Protein AF-A0A2L2YGG3-F1 (afdb_monomer_lite)

Radius of gyration: 32.89 Å; chains: 1; bounding box: 71×59×84 Å

Sequence (240 aa):
EMLKDLIPTIIIDPDNVYRANGLMGTNNLGHLVVYPRTSFKLRCLYPDNMWGLPKWNKNYLLYPSNQLTVFITSASTEDSGVYSCVTPFGKQHSITVSVEAISCPEFDSALLHGLSVFYRPHPEGMVRVLSTQAQFKCDNDKTISATCLANGMWSRRPPTEEECPTQDSGMPWNCPYLDISSKPNLILHPVKPYKDKIIMFNCTHDTHKTGSPFTRCKSDGNWSHKDLPDCLPNSPGISF

Structure (mmCIF, N/CA/C/O backbone):
data_AF-A0A2L2YGG3-F1
#
_entry.id   AF-A0A2L2YGG3-F1
#
loop_
_atom_site.group_PDB
_atom_site.id
_atom_site.type_symbol
_atom_site.label_atom_id
_atom_site.label_alt_id
_atom_site.label_comp_id
_atom_site.label_asym_id
_atom_site.label_entity_id
_atom_site.label_seq_id
_atom_site.pdbx_PDB_ins_code
_atom_site.Cartn_x
_atom_site.Cartn_y
_atom_site.Cartn_z
_atom_site.occupancy
_atom_site.B_iso_or_equiv
_atom_site.auth_seq_id
_atom_site.auth_comp_id
_atom_site.auth_asym_id
_atom_site.auth_atom_id
_atom_site.pdbx_PDB_model_num
ATOM 1 N N . GLU A 1 1 ? -25.614 20.262 27.818 1.00 61.84 1 GLU A N 1
ATOM 2 C CA . GLU A 1 1 ? -26.494 19.882 26.689 1.00 61.84 1 GLU A CA 1
ATOM 3 C C . GLU A 1 1 ? -25.720 19.225 25.547 1.00 61.84 1 GLU A C 1
ATOM 5 O O . GLU A 1 1 ? -26.044 18.101 25.197 1.00 61.84 1 GLU A O 1
ATOM 10 N N . MET A 1 2 ? -24.615 19.826 25.089 1.00 73.94 2 MET A N 1
ATOM 11 C CA . MET A 1 2 ? -23.804 19.349 23.951 1.00 73.94 2 MET A CA 1
ATOM 12 C C . MET A 1 2 ? -23.280 17.896 24.020 1.00 73.94 2 MET A C 1
ATOM 14 O O . MET A 1 2 ? -23.056 17.284 22.983 1.00 73.94 2 MET A O 1
ATOM 18 N N . LEU A 1 3 ? -23.087 17.316 25.211 1.00 75.19 3 LEU A N 1
ATOM 19 C CA . LEU A 1 3 ? -22.548 15.951 25.359 1.00 75.19 3 LEU A CA 1
ATOM 20 C C . LEU A 1 3 ? -23.531 14.840 24.957 1.00 75.19 3 LEU A C 1
ATOM 22 O O . LEU A 1 3 ? -23.088 13.739 24.628 1.00 75.19 3 LEU A O 1
ATOM 26 N N . LYS A 1 4 ? -24.843 15.113 24.977 1.00 79.44 4 LYS A N 1
ATOM 27 C CA . LYS A 1 4 ? -25.885 14.125 24.642 1.00 79.44 4 LYS A CA 1
ATOM 28 C C . LYS A 1 4 ? -25.902 13.776 23.154 1.00 79.44 4 LYS A C 1
ATOM 30 O O . LYS A 1 4 ? -26.276 12.664 22.788 1.00 79.44 4 LYS A O 1
ATOM 35 N N . ASP A 1 5 ? -25.465 14.714 22.318 1.00 86.00 5 ASP A N 1
ATOM 36 C CA . ASP A 1 5 ? -25.449 14.560 20.864 1.00 86.00 5 ASP A CA 1
ATOM 37 C C . ASP A 1 5 ? -24.088 14.136 20.309 1.00 86.00 5 ASP A C 1
ATOM 39 O O . ASP A 1 5 ? -23.970 13.821 19.126 1.00 86.00 5 ASP A O 1
ATOM 43 N N . LEU A 1 6 ? -23.068 14.072 21.166 1.00 88.69 6 LEU A N 1
ATOM 44 C CA . LEU A 1 6 ? -21.712 13.751 20.760 1.00 88.69 6 LEU A CA 1
ATOM 45 C C . LEU A 1 6 ? -21.565 12.256 20.437 1.00 88.69 6 LEU A C 1
ATOM 47 O O . LEU A 1 6 ? -21.822 11.386 21.274 1.00 88.69 6 LEU A O 1
ATOM 51 N N . ILE A 1 7 ? -21.111 11.973 19.218 1.00 91.25 7 ILE A N 1
ATOM 52 C CA . ILE A 1 7 ? -20.757 10.629 18.757 1.00 91.25 7 ILE A CA 1
ATOM 53 C C . ILE A 1 7 ? -19.320 10.329 19.218 1.00 91.25 7 ILE A C 1
ATOM 55 O O . ILE A 1 7 ? -18.448 11.183 19.043 1.00 91.25 7 ILE A O 1
ATOM 59 N N . PRO A 1 8 ? -19.050 9.159 19.825 1.00 92.50 8 PRO A N 1
ATOM 60 C CA . PRO A 1 8 ? -17.703 8.806 20.257 1.00 92.50 8 PRO A CA 1
ATOM 61 C C . PRO A 1 8 ? -16.794 8.525 19.052 1.00 92.50 8 PRO A C 1
ATOM 63 O O . PRO A 1 8 ? -17.256 8.134 17.980 1.00 92.50 8 PRO A O 1
ATOM 66 N N . THR A 1 9 ? -15.482 8.651 19.231 1.00 94.12 9 THR A N 1
ATOM 67 C CA . THR A 1 9 ? -14.507 8.345 18.172 1.00 94.12 9 THR A CA 1
ATOM 68 C C . THR A 1 9 ? -13.739 7.081 18.512 1.00 94.12 9 THR A C 1
ATOM 70 O O . THR A 1 9 ? -13.211 6.959 19.613 1.00 94.12 9 THR A O 1
ATOM 73 N N . ILE A 1 10 ? -13.641 6.148 17.566 1.00 95.06 10 ILE A N 1
ATOM 74 C CA . ILE A 1 10 ? -12.778 4.977 17.708 1.00 95.06 10 ILE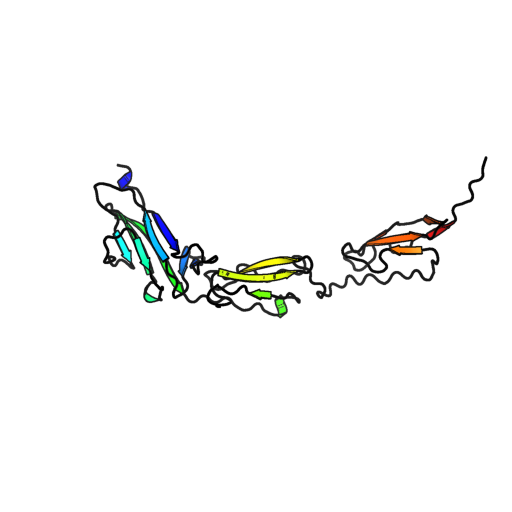 A CA 1
ATOM 75 C C . ILE A 1 10 ? -11.414 5.297 17.097 1.00 95.06 10 ILE A C 1
ATOM 77 O O . ILE A 1 10 ? -11.325 5.656 15.926 1.00 95.06 10 ILE A O 1
ATOM 81 N N . ILE A 1 11 ? -10.358 5.155 17.895 1.00 93.19 11 ILE A N 1
ATOM 82 C CA . ILE A 1 11 ? -8.971 5.173 17.431 1.00 93.19 11 ILE A CA 1
ATOM 83 C C . ILE A 1 11 ? -8.456 3.741 17.356 1.00 93.19 11 ILE A C 1
ATOM 85 O O . ILE A 1 11 ? -8.657 2.949 18.276 1.00 93.19 11 ILE A O 1
ATOM 89 N N . ILE A 1 12 ? -7.759 3.439 16.265 1.00 93.31 12 ILE A N 1
ATOM 90 C CA . ILE A 1 12 ? -7.049 2.183 16.053 1.00 93.31 12 ILE A CA 1
ATOM 91 C C . ILE A 1 12 ? -5.571 2.460 16.309 1.00 93.31 12 ILE A C 1
ATOM 93 O O . ILE A 1 12 ? -4.969 3.245 15.576 1.00 93.31 12 ILE A O 1
ATOM 97 N N . ASP A 1 13 ? -4.982 1.821 17.318 1.00 89.06 13 ASP A N 1
ATOM 98 C CA . ASP A 1 13 ? -3.542 1.913 17.547 1.00 89.06 13 ASP A CA 1
ATOM 99 C C . ASP A 1 13 ? -2.861 0.558 17.328 1.00 89.06 13 ASP A C 1
ATOM 101 O O . ASP A 1 13 ? -3.207 -0.421 17.998 1.00 89.06 13 ASP A O 1
ATOM 105 N N . PRO A 1 14 ? -1.846 0.484 16.455 1.00 85.25 14 PRO A N 1
ATOM 106 C CA . PRO A 1 14 ? -0.947 -0.661 16.418 1.00 85.25 14 PRO A CA 1
ATOM 107 C C . PRO A 1 14 ? -0.104 -0.720 17.699 1.00 85.25 14 PRO A C 1
ATOM 109 O O . PRO A 1 14 ? 0.419 0.301 18.147 1.00 85.25 14 PRO A O 1
ATOM 112 N N . ASP A 1 15 ? 0.113 -1.918 18.251 1.00 73.56 15 ASP A N 1
ATOM 113 C CA . ASP A 1 15 ? 0.980 -2.085 19.432 1.00 73.56 15 ASP A CA 1
ATOM 114 C C . ASP A 1 15 ? 2.468 -1.843 19.130 1.00 73.56 15 ASP A C 1
ATOM 116 O O . ASP A 1 15 ? 3.261 -1.602 20.038 1.00 73.56 15 ASP A O 1
ATOM 120 N N . ASN A 1 16 ? 2.872 -1.878 17.857 1.00 65.56 16 ASN A N 1
ATOM 121 C CA . ASN A 1 16 ? 4.258 -1.662 17.461 1.00 65.56 16 ASN A CA 1
ATOM 122 C C . ASN A 1 16 ? 4.359 -0.630 16.333 1.00 65.56 16 ASN A C 1
ATOM 124 O O . ASN A 1 16 ? 4.347 -0.973 15.154 1.00 65.56 16 ASN A O 1
ATOM 128 N N . VAL A 1 17 ? 4.494 0.640 16.721 1.00 54.59 17 VAL A N 1
ATOM 129 C CA . VAL A 1 17 ? 4.684 1.789 15.814 1.00 54.59 17 VAL A CA 1
ATOM 130 C C . VAL A 1 17 ? 6.006 1.690 15.030 1.00 54.59 17 VAL A C 1
ATOM 132 O O . VAL A 1 17 ? 6.130 2.271 13.956 1.00 54.59 17 VAL A O 1
ATOM 135 N N . TYR A 1 18 ? 6.980 0.910 15.519 1.00 49.56 18 TYR A N 1
ATOM 136 C CA . TYR A 1 18 ? 8.263 0.673 14.844 1.00 49.56 18 TYR A CA 1
ATOM 137 C C . TYR A 1 18 ? 8.218 -0.465 13.817 1.00 49.56 18 TYR A C 1
ATOM 139 O O . TYR A 1 18 ? 9.176 -0.645 13.061 1.00 49.56 18 TYR A O 1
ATOM 147 N N . ARG A 1 19 ? 7.117 -1.228 13.730 1.00 56.75 19 ARG A N 1
ATOM 148 C CA . ARG A 1 19 ? 6.869 -2.069 12.555 1.00 56.75 19 ARG A CA 1
ATOM 149 C C . ARG A 1 19 ? 6.484 -1.125 11.429 1.00 56.75 19 ARG A C 1
ATOM 151 O O . ARG A 1 19 ? 5.338 -0.703 11.339 1.00 56.75 19 ARG A O 1
ATOM 158 N N . ALA A 1 20 ? 7.467 -0.801 10.589 1.00 42.75 20 ALA A N 1
ATOM 159 C CA . ALA A 1 20 ? 7.352 0.142 9.475 1.00 42.75 20 ALA A CA 1
ATOM 160 C C . ALA A 1 20 ? 6.129 -0.098 8.572 1.00 42.75 20 ALA A C 1
ATOM 162 O O . ALA A 1 20 ? 5.691 0.822 7.893 1.00 42.75 20 ALA A O 1
ATOM 163 N N . ASN A 1 21 ? 5.551 -1.300 8.614 1.00 52.56 21 ASN A N 1
ATOM 164 C CA . ASN A 1 21 ? 4.262 -1.602 8.033 1.00 52.56 21 ASN A CA 1
ATOM 165 C C . ASN A 1 21 ? 3.438 -2.405 9.053 1.00 52.56 21 ASN A C 1
ATOM 167 O O . ASN A 1 21 ? 3.668 -3.600 9.238 1.00 52.56 21 ASN A O 1
ATOM 171 N N . GLY A 1 22 ? 2.505 -1.768 9.764 1.00 65.75 22 GLY A N 1
ATOM 172 C CA . GLY A 1 22 ? 1.482 -2.530 10.478 1.00 65.75 22 GLY A CA 1
ATOM 173 C C . GLY A 1 22 ? 0.756 -3.415 9.465 1.00 65.75 22 GLY A C 1
ATOM 174 O O . GLY A 1 22 ? 0.381 -2.928 8.400 1.00 65.75 22 GLY A O 1
ATOM 175 N N . LEU A 1 23 ? 0.567 -4.704 9.762 1.00 87.12 23 LEU A N 1
ATOM 176 C CA . LEU A 1 23 ? -0.174 -5.619 8.889 1.00 87.12 23 LEU A CA 1
ATOM 177 C C . LEU A 1 23 ? -1.685 -5.375 9.028 1.00 87.12 23 LEU A C 1
ATOM 179 O O . LEU A 1 23 ? -2.460 -6.261 9.384 1.00 87.12 23 LEU A O 1
ATOM 183 N N . MET A 1 24 ? -2.085 -4.125 8.817 1.00 89.94 24 MET A N 1
ATOM 184 C CA . MET A 1 24 ? -3.440 -3.624 8.947 1.00 89.94 24 MET A CA 1
ATOM 185 C C . MET A 1 24 ? -3.690 -2.580 7.866 1.00 89.94 24 MET A C 1
ATOM 187 O O . MET A 1 24 ? -2.790 -1.831 7.487 1.00 89.94 24 MET A O 1
ATOM 191 N N . GLY A 1 25 ? -4.918 -2.503 7.379 1.00 90.56 25 GLY A N 1
ATOM 192 C CA . GLY A 1 25 ? -5.323 -1.504 6.401 1.00 90.56 25 GLY A CA 1
ATOM 193 C C . GLY A 1 25 ? -6.831 -1.475 6.246 1.00 90.56 25 GLY A C 1
ATOM 194 O O . GLY A 1 25 ? -7.538 -2.276 6.848 1.00 90.56 25 GLY A O 1
ATOM 195 N N . THR A 1 26 ? -7.336 -0.557 5.434 1.00 92.06 26 THR A N 1
ATOM 196 C CA . THR A 1 26 ? -8.763 -0.486 5.123 1.00 92.06 26 THR A CA 1
ATOM 197 C C . THR A 1 26 ? -9.031 -1.017 3.725 1.00 92.06 26 THR A C 1
ATOM 199 O O . THR A 1 26 ? -8.279 -0.747 2.785 1.00 92.06 26 THR A O 1
ATOM 202 N N . ASN A 1 27 ? -10.092 -1.809 3.579 1.00 90.12 27 ASN A N 1
ATOM 203 C CA . ASN A 1 27 ? -10.566 -2.222 2.261 1.00 90.12 27 ASN A CA 1
ATOM 204 C C . ASN A 1 27 ? -11.529 -1.174 1.666 1.00 90.12 27 ASN A C 1
ATOM 206 O O . ASN A 1 27 ? -11.845 -0.154 2.279 1.00 90.12 27 ASN A O 1
ATOM 210 N N . ASN A 1 28 ? -12.020 -1.438 0.457 1.00 88.69 28 ASN A N 1
ATOM 211 C CA . ASN A 1 28 ? -12.967 -0.579 -0.260 1.00 88.69 28 ASN A CA 1
ATOM 212 C C . ASN A 1 28 ? -14.353 -0.462 0.405 1.00 88.69 28 ASN A C 1
ATOM 214 O O . ASN A 1 28 ? -15.109 0.435 0.047 1.00 88.69 28 ASN A O 1
ATOM 218 N N . LEU A 1 29 ? -14.683 -1.338 1.358 1.00 91.06 29 LEU A N 1
ATOM 219 C CA . LEU A 1 29 ? -15.908 -1.269 2.161 1.00 91.06 29 LEU A CA 1
ATOM 220 C C . LEU A 1 29 ? -15.715 -0.462 3.456 1.00 91.06 29 LEU A C 1
ATOM 222 O O . LEU A 1 29 ? -16.652 -0.316 4.235 1.00 91.06 29 LEU A O 1
ATOM 226 N N . GLY A 1 30 ? -14.504 0.045 3.714 1.00 90.62 30 GLY A N 1
ATOM 227 C CA . GLY A 1 30 ? -14.168 0.743 4.955 1.00 90.62 30 GLY A CA 1
ATOM 228 C C . GLY A 1 30 ? -13.953 -0.188 6.152 1.00 90.62 30 GLY A C 1
ATOM 229 O O . GLY A 1 30 ? -13.864 0.289 7.281 1.00 90.62 30 GLY A O 1
ATOM 230 N N . HIS A 1 31 ? -13.857 -1.503 5.935 1.00 94.44 31 HIS A N 1
ATOM 231 C CA . HIS A 1 31 ? -13.532 -2.444 7.005 1.00 94.44 31 HIS A CA 1
ATOM 232 C C . HIS A 1 31 ? -12.043 -2.359 7.331 1.00 94.44 31 HIS A C 1
ATOM 234 O O . HIS A 1 31 ? -11.208 -2.271 6.426 1.00 94.44 31 HIS A O 1
ATOM 240 N N . LEU A 1 32 ? -11.716 -2.443 8.618 1.00 95.38 32 LEU A N 1
ATOM 241 C CA . LEU A 1 32 ? -10.353 -2.633 9.084 1.00 95.38 32 LEU A CA 1
ATOM 242 C C . LEU A 1 32 ? -9.961 -4.095 8.859 1.00 95.38 32 LEU A C 1
ATOM 244 O O . LEU A 1 32 ? -10.435 -4.986 9.559 1.00 95.38 32 LEU A O 1
ATOM 248 N N . VAL A 1 33 ? -9.087 -4.332 7.891 1.00 95.75 33 VAL A N 1
ATOM 249 C CA . VAL A 1 33 ? -8.496 -5.642 7.629 1.00 95.75 33 VAL A CA 1
ATOM 250 C C . VAL A 1 33 ? -7.208 -5.763 8.427 1.00 95.75 33 VAL A C 1
ATOM 252 O O . VAL A 1 33 ? -6.341 -4.892 8.346 1.00 95.75 33 VAL A O 1
ATOM 255 N N . VAL A 1 34 ? -7.087 -6.844 9.188 1.00 94.19 34 VAL A N 1
ATOM 256 C CA . VAL A 1 34 ? -5.953 -7.132 10.067 1.00 94.19 34 VAL A CA 1
ATOM 257 C C . VAL A 1 34 ? -5.384 -8.494 9.703 1.00 94.19 34 VAL A C 1
ATOM 259 O O . VAL A 1 34 ? -6.111 -9.477 9.606 1.00 94.19 34 VAL A O 1
ATOM 262 N N . TYR A 1 35 ? -4.074 -8.580 9.514 1.00 92.81 35 TYR A N 1
ATOM 263 C CA . TYR A 1 35 ? -3.424 -9.859 9.259 1.00 92.81 35 TYR A CA 1
ATOM 264 C C . TYR A 1 35 ? -3.329 -10.686 10.554 1.00 92.81 35 TYR A C 1
ATOM 266 O O . TYR A 1 35 ? -3.056 -10.108 11.616 1.00 92.81 35 TYR A O 1
ATOM 274 N N . PRO A 1 36 ? -3.491 -12.021 10.504 1.00 92.38 36 PRO A N 1
ATOM 275 C CA . PRO A 1 36 ? -3.416 -12.876 11.685 1.00 92.38 36 PRO A CA 1
ATOM 276 C C . PRO A 1 36 ? -2.140 -12.676 12.510 1.00 92.38 36 PRO A C 1
ATOM 278 O O . PRO A 1 36 ? -1.068 -12.409 11.964 1.00 92.38 36 PRO A O 1
ATOM 281 N N . ARG A 1 37 ? -2.248 -12.861 13.831 1.00 89.25 37 ARG A N 1
ATOM 282 C CA . ARG A 1 37 ? -1.180 -12.651 14.833 1.00 89.25 37 ARG A CA 1
ATOM 283 C C . ARG A 1 37 ? -0.740 -11.197 15.032 1.00 89.25 37 ARG A C 1
ATOM 285 O O . ARG A 1 37 ? 0.163 -10.938 15.825 1.00 89.25 37 ARG A O 1
ATOM 292 N N . THR A 1 38 ? -1.384 -10.243 14.371 1.00 88.38 38 THR A N 1
ATOM 293 C CA . THR A 1 38 ? -1.167 -8.820 14.646 1.00 88.38 38 THR A CA 1
ATOM 294 C C . THR A 1 38 ? -1.818 -8.444 15.972 1.00 88.38 38 THR A C 1
ATOM 296 O O . THR A 1 38 ? -2.948 -8.847 16.243 1.00 88.38 38 THR A O 1
ATOM 299 N N . SER A 1 39 ? -1.115 -7.662 16.790 1.00 90.25 39 SER A N 1
ATOM 300 C CA . SER A 1 39 ? -1.670 -7.085 18.016 1.00 90.25 39 SER A CA 1
ATOM 301 C C . SER A 1 39 ? -1.953 -5.600 17.825 1.00 90.25 39 SER A C 1
ATOM 303 O O . SER A 1 39 ? -1.132 -4.859 17.269 1.00 90.25 39 SER A O 1
ATOM 305 N N . PHE A 1 40 ? -3.129 -5.173 18.266 1.00 91.44 40 PHE A N 1
ATOM 306 C CA . PHE A 1 40 ? -3.585 -3.794 18.181 1.00 91.44 40 PHE A CA 1
ATOM 307 C C . PHE A 1 40 ? -4.625 -3.518 19.264 1.00 91.44 40 PHE A C 1
ATOM 309 O O . PHE A 1 40 ? -5.187 -4.430 19.877 1.00 91.44 40 PHE A O 1
ATOM 316 N N . LYS A 1 41 ? -4.905 -2.238 19.488 1.00 91.94 41 LYS A N 1
ATOM 317 C CA . LYS A 1 41 ? -5.927 -1.800 20.432 1.00 91.94 41 LYS A CA 1
ATOM 318 C C . LYS A 1 41 ? -6.907 -0.840 19.782 1.00 91.94 41 LYS A C 1
ATOM 320 O O . LYS A 1 41 ? -6.544 -0.015 18.944 1.00 91.94 41 LYS A O 1
ATOM 325 N N . LEU A 1 42 ? -8.157 -0.949 20.207 1.00 93.88 42 LEU A N 1
ATOM 326 C CA . LEU A 1 42 ? -9.225 -0.027 19.860 1.00 93.88 42 LEU A CA 1
ATOM 327 C C . LEU A 1 42 ? -9.502 0.847 21.072 1.00 93.88 42 LEU A C 1
ATOM 329 O O . LEU A 1 42 ? -9.878 0.340 22.127 1.00 93.88 42 LEU A O 1
ATOM 333 N N . ARG A 1 43 ? -9.316 2.157 20.935 1.00 93.06 43 ARG A N 1
ATOM 334 C CA . ARG A 1 43 ? -9.619 3.127 21.990 1.00 93.06 43 ARG A CA 1
ATOM 335 C C . ARG A 1 43 ? -10.886 3.877 21.659 1.00 93.06 43 ARG A C 1
ATOM 337 O O . ARG A 1 43 ? -11.000 4.462 20.585 1.00 93.06 43 ARG A O 1
ATOM 344 N N . CYS A 1 44 ? -11.807 3.905 22.609 1.00 92.75 44 CYS A N 1
ATOM 345 C CA . CYS A 1 44 ? -12.956 4.774 22.519 1.00 92.75 44 CYS A CA 1
ATOM 346 C C . CYS A 1 44 ? -12.637 6.122 23.152 1.00 92.75 44 CYS A C 1
ATOM 348 O O . CYS A 1 44 ? -12.382 6.217 24.352 1.00 92.75 44 CYS A O 1
ATOM 350 N N . LEU A 1 45 ? -12.666 7.163 22.330 1.00 91.75 45 LEU A N 1
ATOM 351 C CA . LEU A 1 45 ? -12.557 8.538 22.766 1.00 91.75 45 LEU A CA 1
ATOM 352 C C . LEU A 1 45 ? -13.942 9.127 22.988 1.00 91.75 45 LEU A C 1
ATOM 354 O O . LEU A 1 45 ? -14.741 9.278 22.060 1.00 91.75 45 LEU A O 1
ATOM 358 N N . TYR A 1 46 ? -14.186 9.506 24.234 1.00 89.38 46 TYR A N 1
ATOM 359 C CA . TYR A 1 46 ? -15.339 10.276 24.657 1.00 89.38 46 TYR A CA 1
ATOM 360 C C . TYR A 1 46 ? -14.908 11.160 25.835 1.00 89.38 46 TYR A C 1
ATOM 362 O O . TYR A 1 46 ? -14.161 10.669 26.681 1.00 89.38 46 TYR A O 1
ATOM 370 N N . PRO A 1 47 ? -15.316 12.441 25.901 1.00 86.75 47 PRO A N 1
ATOM 371 C CA . PRO A 1 47 ? -14.932 13.318 27.000 1.00 86.75 47 PRO A CA 1
ATOM 372 C C . PRO A 1 47 ? -15.366 12.764 28.358 1.00 86.75 47 PRO A C 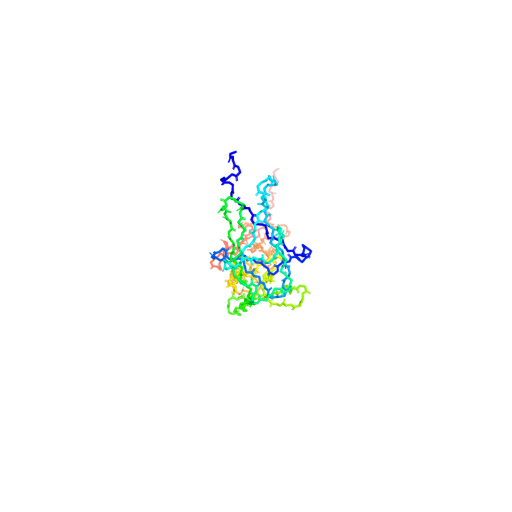1
ATOM 374 O O . PRO A 1 47 ? -16.499 12.293 28.511 1.00 86.75 47 PRO A O 1
ATOM 377 N N . ASP A 1 48 ? -14.483 12.878 29.351 1.00 82.31 48 ASP A N 1
ATOM 378 C CA . ASP A 1 48 ? -14.809 12.536 30.732 1.00 82.31 48 ASP A CA 1
ATOM 379 C C . ASP A 1 48 ? -16.008 13.352 31.207 1.00 82.31 48 ASP A C 1
ATOM 381 O O . ASP A 1 48 ? -16.132 14.554 30.956 1.00 82.31 48 ASP A O 1
ATOM 385 N N . ASN A 1 49 ? -16.938 12.671 31.863 1.00 80.31 49 ASN A N 1
ATOM 386 C CA . ASN A 1 49 ? -18.208 13.257 32.237 1.00 80.31 49 ASN A CA 1
ATOM 387 C C . ASN A 1 49 ? -18.838 12.485 33.402 1.00 80.31 49 ASN A C 1
ATOM 389 O O . ASN A 1 49 ? -18.530 11.325 33.669 1.00 80.31 49 ASN A O 1
ATOM 393 N N . MET A 1 50 ? -19.777 13.142 34.071 1.00 80.81 50 MET A N 1
ATOM 394 C CA . MET A 1 50 ? -20.458 12.629 35.260 1.00 80.81 50 MET A CA 1
ATOM 395 C C . MET A 1 50 ? -21.552 11.580 34.979 1.00 80.81 50 MET A C 1
ATOM 397 O O . MET A 1 50 ? -22.074 10.994 35.921 1.00 80.81 50 MET A O 1
ATOM 401 N N . TRP A 1 51 ? -21.901 11.316 33.714 1.00 82.62 51 TRP A N 1
ATOM 402 C CA . TRP A 1 51 ? -22.909 10.312 33.327 1.00 82.62 51 TRP A CA 1
ATOM 403 C C . TRP A 1 51 ? -22.311 8.931 33.044 1.00 82.62 51 TRP A C 1
ATOM 405 O O . TRP A 1 51 ? -23.047 7.975 32.801 1.00 82.62 51 TRP A O 1
ATOM 415 N N . GLY A 1 52 ? -20.985 8.817 33.122 1.00 83.75 52 GLY A N 1
ATOM 416 C CA . GLY A 1 52 ? -20.258 7.561 33.049 1.00 83.75 52 GLY A CA 1
ATOM 417 C C . GLY A 1 52 ? -19.388 7.431 31.806 1.00 83.75 52 GLY A C 1
ATOM 418 O O . GLY A 1 52 ? -19.291 8.321 30.956 1.00 83.75 52 GLY A O 1
ATOM 419 N N . LEU A 1 53 ? -18.733 6.278 31.724 1.00 85.81 53 LEU A N 1
ATOM 420 C CA . LEU A 1 53 ? -17.853 5.931 30.619 1.00 85.81 53 LEU A CA 1
ATOM 421 C C . LEU A 1 53 ? -18.637 5.217 29.513 1.00 85.81 53 LEU A C 1
ATOM 423 O O . LEU A 1 53 ? -19.590 4.483 29.804 1.00 85.81 53 LEU A O 1
ATOM 427 N N . PRO A 1 54 ? -18.248 5.405 28.244 1.00 89.44 54 PRO A N 1
ATOM 428 C CA . PRO A 1 54 ? -18.791 4.610 27.164 1.00 89.44 54 PRO A CA 1
ATOM 429 C C . PRO A 1 54 ? -18.423 3.126 27.322 1.00 89.44 54 PRO A C 1
ATOM 431 O O . PRO A 1 54 ? -17.429 2.768 27.957 1.00 89.44 54 PRO A O 1
ATOM 434 N N . LYS A 1 55 ? -19.241 2.260 26.723 1.00 91.00 55 LYS A N 1
ATOM 435 C CA . LYS A 1 55 ? -19.112 0.802 26.776 1.00 91.00 55 LYS A CA 1
ATOM 436 C C . LYS A 1 55 ? -18.872 0.229 25.389 1.00 91.00 55 LYS A C 1
ATOM 438 O O . LYS A 1 55 ? -19.389 0.743 24.398 1.00 91.00 55 LYS A O 1
ATOM 443 N N . TRP A 1 56 ? -18.139 -0.874 25.338 1.00 93.38 56 TRP A N 1
ATOM 444 C CA . TRP A 1 56 ? -17.899 -1.615 24.108 1.00 93.38 56 TRP A CA 1
ATOM 445 C C . TRP A 1 56 ? -18.932 -2.716 23.893 1.00 93.38 56 TRP A C 1
ATOM 447 O O . TRP A 1 56 ? -19.330 -3.417 24.826 1.00 93.38 56 TRP A O 1
ATOM 457 N N . ASN A 1 57 ? -19.316 -2.906 22.636 1.00 92.00 57 ASN A N 1
ATOM 458 C CA . ASN A 1 57 ? -19.992 -4.104 22.169 1.00 92.00 57 ASN A CA 1
ATOM 459 C C . ASN A 1 57 ? -19.232 -4.721 20.986 1.00 92.00 57 ASN A C 1
ATOM 461 O O . ASN A 1 57 ? -18.560 -4.018 20.228 1.00 92.00 57 ASN A O 1
ATOM 465 N N . LYS A 1 58 ? -19.342 -6.042 20.846 1.00 91.88 58 LYS A N 1
ATOM 466 C CA . LYS A 1 58 ? -18.893 -6.800 19.679 1.00 91.88 58 LYS A CA 1
ATOM 467 C C . LYS A 1 58 ? -20.067 -7.619 19.167 1.00 91.88 58 LYS A C 1
ATOM 469 O O . LYS A 1 58 ? -20.603 -8.434 19.910 1.00 91.88 58 LYS A O 1
ATOM 474 N N . ASN A 1 59 ? -20.485 -7.402 17.922 1.00 90.06 59 ASN A N 1
ATOM 475 C CA . ASN A 1 59 ? -21.664 -8.060 17.339 1.00 90.06 59 ASN A CA 1
ATOM 476 C C . ASN A 1 59 ? -22.901 -7.950 18.253 1.00 90.06 59 ASN A C 1
ATOM 478 O O . ASN A 1 59 ? -23.607 -8.928 18.478 1.00 90.06 59 ASN A O 1
ATOM 482 N N . TYR A 1 60 ? -23.122 -6.763 18.830 1.00 84.19 60 TYR A N 1
ATOM 483 C CA . TYR A 1 60 ? -24.192 -6.470 19.799 1.00 84.19 60 TYR A CA 1
ATOM 484 C C . TYR A 1 60 ? -24.077 -7.167 21.166 1.00 84.19 60 TYR A C 1
ATOM 486 O O . TYR A 1 60 ? -24.860 -6.863 22.064 1.00 84.19 60 TYR A O 1
ATOM 494 N N . LEU A 1 61 ? -23.079 -8.029 21.376 1.00 83.62 61 LEU A N 1
ATOM 495 C CA . LEU A 1 61 ? -22.768 -8.598 22.683 1.00 83.62 61 LEU A CA 1
ATOM 496 C C . LEU A 1 61 ? -21.903 -7.622 23.479 1.00 83.62 61 LEU A C 1
ATOM 498 O O . LEU A 1 61 ? -20.940 -7.057 22.955 1.00 83.62 61 LEU A O 1
ATOM 502 N N . LEU A 1 62 ? -22.250 -7.410 24.748 1.00 80.94 62 LEU A N 1
ATOM 503 C CA . LEU A 1 62 ? -21.475 -6.548 25.637 1.00 80.94 62 LEU A CA 1
ATOM 504 C C . LEU A 1 62 ? -20.070 -7.118 25.814 1.00 80.94 62 LEU A C 1
ATOM 506 O O . LEU A 1 62 ? -19.903 -8.293 26.147 1.00 80.94 62 LEU A O 1
ATOM 510 N N . TYR A 1 63 ? -19.062 -6.272 25.612 1.00 79.94 63 TYR A N 1
ATOM 511 C CA . TYR A 1 63 ? -17.695 -6.658 25.914 1.00 79.94 63 TYR A CA 1
ATOM 512 C C . TYR A 1 63 ? -17.549 -6.770 27.443 1.00 79.94 63 TYR A C 1
ATOM 514 O O . TYR A 1 63 ? -18.002 -5.874 28.158 1.00 79.94 63 TYR A O 1
ATOM 522 N N . PRO A 1 64 ? -16.927 -7.836 27.975 1.00 66.81 64 PRO A N 1
ATOM 523 C CA . PRO A 1 64 ? -16.940 -8.134 29.413 1.00 66.81 64 PRO A CA 1
ATOM 524 C C . PRO A 1 64 ? -16.154 -7.135 30.281 1.00 66.81 64 PRO A C 1
ATOM 526 O O . PRO A 1 64 ? -16.172 -7.236 31.505 1.00 66.81 64 PRO A O 1
ATOM 529 N N . SER A 1 65 ? -15.454 -6.174 29.674 1.00 63.44 65 SER A N 1
ATOM 530 C CA . SER A 1 65 ? -14.548 -5.253 30.357 1.00 63.44 65 SER A CA 1
ATOM 531 C C . SER A 1 65 ? -15.091 -3.822 30.373 1.00 63.44 65 SER A C 1
ATOM 533 O O . SER A 1 65 ? -15.430 -3.275 29.325 1.00 63.44 65 SER A O 1
ATOM 535 N N . ASN A 1 66 ? -15.089 -3.175 31.546 1.00 65.25 66 ASN A N 1
ATOM 536 C CA . ASN A 1 66 ? -15.373 -1.737 31.721 1.00 65.25 66 ASN A CA 1
ATOM 537 C C . ASN A 1 66 ? -14.183 -0.848 31.295 1.00 65.25 66 ASN A C 1
ATOM 539 O O . ASN A 1 66 ? -13.897 0.174 31.918 1.00 65.25 66 ASN A O 1
ATOM 543 N N . GLN A 1 67 ? -13.441 -1.251 30.267 1.00 77.50 67 GLN A N 1
ATOM 544 C CA . GLN A 1 67 ? -12.279 -0.518 29.776 1.00 77.50 67 GLN A CA 1
ATOM 545 C C . GLN A 1 67 ? -12.656 0.322 28.556 1.00 77.50 67 GLN A C 1
ATOM 547 O O . GLN A 1 67 ? -13.373 -0.134 27.671 1.00 77.50 67 GLN A O 1
ATOM 552 N N . LEU A 1 68 ? -12.113 1.541 28.475 1.00 85.75 68 LEU A N 1
ATOM 553 C CA . LEU A 1 68 ? -12.208 2.390 27.277 1.00 85.75 68 LEU A CA 1
ATOM 554 C C . LEU A 1 68 ? -11.431 1.811 26.087 1.00 85.75 68 LEU A C 1
ATOM 556 O O . LEU A 1 68 ? -11.645 2.220 24.945 1.00 85.75 68 LEU A O 1
ATOM 560 N N . THR A 1 69 ? -10.550 0.852 26.359 1.00 90.12 69 THR A N 1
ATOM 561 C CA . THR A 1 69 ? -9.659 0.232 25.389 1.00 90.12 69 THR A CA 1
ATOM 562 C C . THR A 1 69 ? -9.965 -1.253 25.280 1.00 90.12 69 THR A C 1
ATOM 564 O O . THR A 1 69 ? -9.988 -1.956 26.288 1.00 90.12 69 THR A O 1
ATOM 567 N N . VAL A 1 70 ? -10.147 -1.735 24.055 1.00 91.31 70 VAL A N 1
ATOM 568 C CA . VAL A 1 70 ? -10.160 -3.164 23.742 1.00 91.31 70 VAL A CA 1
ATOM 569 C C . VAL A 1 70 ? -8.780 -3.537 23.227 1.00 91.31 70 VAL A C 1
ATOM 571 O O . VAL A 1 70 ? -8.301 -2.943 22.264 1.00 91.31 70 VAL A O 1
ATOM 574 N N . PHE A 1 71 ? -8.147 -4.510 23.872 1.00 90.88 71 PHE A N 1
ATOM 575 C CA . PHE A 1 71 ? -6.872 -5.068 23.439 1.00 90.88 71 PHE A CA 1
ATOM 576 C C . PHE A 1 71 ? -7.133 -6.353 22.665 1.00 90.88 71 PHE A C 1
ATOM 578 O O . PHE A 1 71 ? -7.787 -7.257 23.184 1.00 90.88 71 PHE A O 1
ATOM 585 N N . ILE A 1 72 ? -6.620 -6.423 21.441 1.00 91.56 72 ILE A N 1
ATOM 586 C CA . ILE A 1 72 ? -6.633 -7.626 20.621 1.00 91.56 72 ILE A CA 1
ATOM 587 C C . ILE A 1 72 ? -5.183 -8.066 20.496 1.00 91.56 72 ILE A C 1
ATOM 589 O O . ILE A 1 72 ? -4.372 -7.412 19.839 1.00 91.56 72 ILE A O 1
ATOM 593 N N . THR A 1 73 ? -4.844 -9.159 21.168 1.00 89.56 73 THR A N 1
ATOM 594 C CA . THR A 1 73 ? -3.500 -9.728 21.157 1.00 89.56 73 THR A CA 1
ATOM 595 C C . THR A 1 73 ? -3.474 -10.942 20.250 1.00 89.56 73 THR A C 1
ATOM 597 O O . THR A 1 73 ? -4.290 -11.844 20.391 1.00 89.56 73 THR A O 1
ATOM 600 N N . SER A 1 74 ? -2.515 -10.982 19.322 1.00 89.44 74 SER A N 1
ATOM 601 C CA . SER A 1 74 ? -2.388 -12.084 18.364 1.00 89.44 74 SER A CA 1
ATOM 602 C C . SER A 1 74 ? -3.709 -12.394 17.633 1.00 89.44 74 SER A C 1
ATOM 604 O O . SER A 1 74 ? -4.221 -13.510 17.722 1.00 89.44 74 SER A O 1
ATOM 606 N N . ALA A 1 75 ? -4.234 -11.411 16.895 1.00 92.06 75 ALA A N 1
ATOM 607 C CA . ALA A 1 75 ? -5.542 -11.482 16.247 1.00 92.06 75 ALA A CA 1
ATOM 608 C C . ALA A 1 75 ? -5.798 -12.797 15.484 1.00 92.06 75 ALA A C 1
ATOM 610 O O . ALA A 1 75 ? -4.946 -13.278 14.725 1.00 92.06 75 ALA A O 1
ATOM 611 N N . SER A 1 76 ? -7.005 -13.329 15.657 1.00 95.25 76 SER A N 1
ATOM 612 C CA . SER A 1 76 ? -7.520 -14.551 15.038 1.00 95.25 76 SER A CA 1
ATOM 613 C C . SER A 1 76 ? -8.836 -14.284 14.300 1.00 95.25 76 SER A C 1
ATOM 615 O O . SER A 1 76 ? -9.447 -13.231 14.454 1.00 95.25 76 SER A O 1
ATOM 617 N N . THR A 1 77 ? -9.326 -15.241 13.510 1.00 95.19 77 THR A N 1
ATOM 618 C CA . THR A 1 77 ? -10.616 -15.093 12.811 1.00 95.19 77 THR A CA 1
ATOM 619 C C . THR A 1 77 ? -11.788 -14.861 13.768 1.00 95.19 77 THR A C 1
ATOM 621 O O 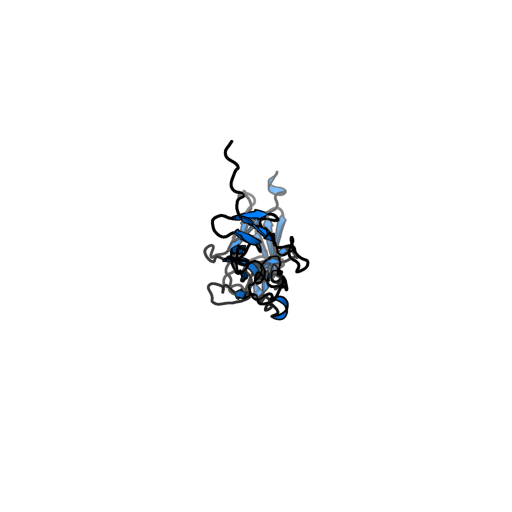. THR A 1 77 ? -12.736 -14.171 13.396 1.00 95.19 77 THR A O 1
ATOM 624 N N . GLU A 1 78 ? -11.707 -15.367 15.003 1.00 93.69 78 GLU A N 1
ATOM 625 C CA . GLU A 1 78 ? -12.706 -15.153 16.058 1.00 93.69 78 GLU A CA 1
ATOM 626 C C . GLU A 1 78 ? -12.789 -13.689 16.499 1.00 93.69 78 GLU A C 1
ATOM 628 O O . GLU A 1 78 ? -13.843 -13.248 16.955 1.00 93.69 78 GLU A O 1
ATOM 633 N N . ASP A 1 79 ? -11.717 -12.912 16.320 1.00 94.19 79 ASP A N 1
ATOM 634 C CA . ASP A 1 79 ? -11.669 -11.477 16.609 1.00 94.19 79 ASP A CA 1
ATOM 635 C C . ASP A 1 79 ? -12.398 -10.632 15.558 1.00 94.19 79 ASP A C 1
ATOM 637 O O . ASP A 1 79 ? -12.649 -9.453 15.782 1.00 94.19 79 ASP A O 1
ATOM 641 N N . SER A 1 80 ? -12.823 -11.223 14.442 1.00 96.06 80 SER A N 1
ATOM 642 C CA . SER A 1 80 ? -13.606 -10.509 13.434 1.00 96.06 80 SER A CA 1
ATOM 643 C C . SER A 1 80 ? -14.997 -10.137 13.960 1.00 96.06 80 SER A C 1
ATOM 645 O O . SER A 1 80 ? -15.601 -10.842 14.776 1.00 96.06 80 SER A O 1
ATOM 647 N N . GLY A 1 81 ? -15.533 -9.017 13.482 1.00 95.69 81 GLY A N 1
ATOM 648 C CA . GLY A 1 81 ? -16.873 -8.563 13.835 1.00 95.69 81 GLY A CA 1
ATOM 649 C C . GLY A 1 81 ? -17.024 -7.050 13.855 1.00 95.69 81 GLY A C 1
ATOM 650 O O . GLY A 1 81 ? -16.109 -6.294 13.529 1.00 95.69 81 GLY A O 1
ATOM 651 N N . VAL A 1 82 ? -18.212 -6.609 14.254 1.00 96.69 82 VAL A N 1
ATOM 652 C CA . VAL A 1 82 ? -18.540 -5.192 14.406 1.00 96.69 82 VAL A CA 1
ATOM 653 C C . VAL A 1 82 ? -18.263 -4.776 15.840 1.00 96.69 82 VAL A C 1
ATOM 655 O O . VAL A 1 82 ? -18.936 -5.234 16.764 1.00 96.69 82 VAL A O 1
ATOM 658 N N . TYR A 1 83 ? -17.284 -3.895 16.011 1.00 95.62 83 TYR A N 1
ATOM 659 C CA . TYR A 1 83 ? -16.932 -3.290 17.287 1.00 95.62 83 TYR A CA 1
ATOM 660 C C . TYR A 1 83 ? -17.608 -1.935 17.381 1.00 95.62 83 TYR A C 1
ATOM 662 O O . TYR A 1 83 ? -17.328 -1.061 16.559 1.00 95.62 83 TYR A O 1
ATOM 670 N N . SER A 1 84 ? -18.465 -1.737 18.381 1.00 95.12 84 SER A N 1
ATOM 671 C CA . SER A 1 84 ? -19.079 -0.429 18.615 1.00 95.12 84 SER A CA 1
ATOM 672 C C . SER A 1 84 ? -18.744 0.102 19.989 1.00 95.12 84 SER A C 1
ATOM 674 O O . SER A 1 84 ? -18.868 -0.603 20.991 1.00 95.12 84 SER A O 1
ATOM 676 N N . CYS A 1 85 ? -18.388 1.378 20.028 1.00 93.56 85 CYS A N 1
ATOM 677 C CA . CYS A 1 85 ? -18.338 2.127 21.264 1.00 93.56 85 CYS A CA 1
ATOM 678 C C . CYS A 1 85 ? -19.641 2.905 21.442 1.00 93.56 85 CYS A C 1
ATOM 680 O O . CYS A 1 85 ? -20.016 3.681 20.563 1.00 93.56 85 CYS A O 1
ATOM 682 N N . VAL A 1 86 ? -20.317 2.701 22.573 1.00 92.81 86 VAL A N 1
ATOM 683 C CA . VAL A 1 86 ? -21.630 3.272 22.889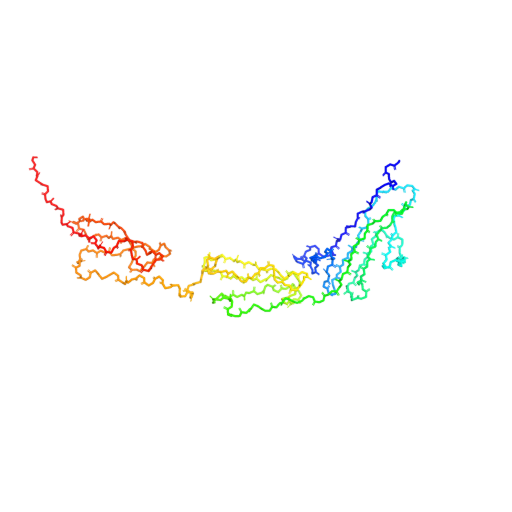 1.00 92.81 86 VAL A CA 1
ATOM 684 C C . VAL A 1 86 ? -21.520 4.168 24.121 1.00 92.81 86 VAL A C 1
ATOM 686 O O . VAL A 1 86 ? -21.080 3.725 25.180 1.00 92.81 86 VAL A O 1
ATOM 689 N N . THR A 1 87 ? -21.920 5.431 24.004 1.00 91.44 87 THR A N 1
ATOM 690 C CA . THR A 1 87 ? -21.908 6.402 25.108 1.00 91.44 87 THR A CA 1
ATOM 691 C C . THR A 1 87 ? -23.045 6.137 26.101 1.00 91.44 87 THR A C 1
ATOM 693 O O . THR A 1 87 ? -24.028 5.480 25.747 1.00 91.44 87 THR A O 1
ATOM 696 N N . PRO A 1 88 ? -22.987 6.694 27.328 1.00 89.50 88 PRO A N 1
ATOM 697 C CA . PRO A 1 88 ? -24.093 6.601 28.290 1.00 89.50 88 PRO A CA 1
ATOM 698 C C . PRO A 1 88 ? -25.439 7.130 27.766 1.00 89.50 88 PRO A C 1
ATOM 700 O O . PRO A 1 88 ? -26.490 6.765 28.285 1.00 89.50 88 PRO A O 1
ATOM 703 N N . PHE A 1 89 ? -25.416 7.971 26.728 1.00 90.31 89 PHE A N 1
ATOM 704 C CA . PHE A 1 89 ? -26.603 8.542 26.088 1.00 90.31 89 PHE A CA 1
ATOM 705 C C . PHE A 1 89 ? -27.079 7.757 24.856 1.00 90.31 89 PHE A C 1
ATOM 707 O O . PHE A 1 89 ? -27.975 8.212 24.150 1.00 90.31 89 PHE A O 1
ATOM 714 N N . GLY A 1 90 ? -26.476 6.601 24.564 1.00 89.44 90 GLY A N 1
ATOM 715 C CA . GLY A 1 90 ? -26.875 5.737 23.451 1.00 89.44 90 GLY A CA 1
ATOM 716 C C . GLY A 1 90 ? -26.364 6.175 22.075 1.00 89.44 90 GLY A C 1
ATOM 717 O O . GLY A 1 90 ? -26.747 5.576 21.073 1.00 89.44 90 GLY A O 1
ATOM 718 N N . LYS A 1 91 ? -25.490 7.188 21.988 1.00 93.44 91 LYS A N 1
ATOM 719 C CA . LYS A 1 91 ? -24.773 7.490 20.737 1.00 93.44 91 LYS A CA 1
ATOM 720 C C . LYS A 1 91 ? -23.667 6.466 20.536 1.00 93.44 91 LYS A C 1
ATOM 722 O O . LYS A 1 91 ? -23.017 6.076 21.503 1.00 93.44 91 LYS A O 1
ATOM 727 N N . GLN A 1 92 ? -23.423 6.053 19.297 1.00 93.94 92 GLN A N 1
ATOM 728 C CA . GLN A 1 92 ? -22.413 5.040 19.014 1.00 93.94 92 GLN A CA 1
ATOM 729 C C . GLN A 1 92 ? -21.639 5.301 17.730 1.00 93.94 92 GLN A C 1
ATOM 731 O O . GLN A 1 92 ? -22.153 5.910 16.795 1.00 93.94 92 GLN A O 1
ATOM 736 N N . HIS A 1 93 ? -20.422 4.776 17.693 1.00 95.06 93 HIS A N 1
ATOM 737 C CA . HIS A 1 93 ? -19.597 4.655 16.498 1.00 95.06 93 HIS A CA 1
ATOM 738 C C . HIS A 1 93 ? -19.158 3.200 16.398 1.00 95.06 93 HIS A C 1
ATOM 740 O O . HIS A 1 93 ? -18.752 2.609 17.401 1.00 95.06 93 HIS A O 1
ATOM 746 N N . SER A 1 94 ? -19.284 2.629 15.206 1.00 95.94 94 SER A N 1
ATOM 747 C CA . SER A 1 94 ? -18.973 1.234 14.923 1.00 95.94 94 SER A CA 1
ATOM 748 C C . SER A 1 94 ? -17.922 1.128 13.826 1.00 95.94 94 SER A C 1
ATOM 750 O O . SER A 1 94 ? -17.968 1.879 12.855 1.00 95.94 94 SER A O 1
ATOM 752 N N . ILE A 1 95 ? -17.018 0.162 13.963 1.00 96.31 95 ILE A N 1
ATOM 753 C CA . ILE A 1 95 ? -16.099 -0.264 12.906 1.00 96.31 95 ILE A CA 1
ATOM 754 C C . ILE A 1 95 ? -16.238 -1.770 12.686 1.00 96.31 95 ILE A C 1
ATOM 756 O O . ILE A 1 95 ? -16.511 -2.520 13.625 1.00 96.31 95 ILE A O 1
ATOM 760 N N . THR A 1 96 ? -16.012 -2.221 11.457 1.00 97.06 96 THR A N 1
ATOM 761 C CA . THR A 1 96 ? -15.938 -3.651 11.140 1.00 97.06 96 THR A CA 1
ATOM 762 C C . THR A 1 96 ? -14.479 -4.071 11.101 1.00 97.06 96 THR A C 1
ATOM 764 O O . THR A 1 96 ? -13.701 -3.515 10.327 1.00 97.06 96 THR A O 1
ATOM 767 N N . VAL A 1 97 ? -14.117 -5.054 11.919 1.00 96.75 97 VAL A N 1
ATOM 768 C CA . VAL A 1 97 ? -12.797 -5.687 11.926 1.00 96.75 97 VAL A CA 1
ATOM 769 C C . VAL A 1 97 ? -12.897 -7.021 11.193 1.00 96.75 97 VAL A C 1
ATOM 771 O O . VAL A 1 97 ? -13.772 -7.829 11.508 1.00 96.75 97 VAL A O 1
ATOM 774 N N . SER A 1 98 ? -12.001 -7.253 10.237 1.00 96.56 98 SER A N 1
ATOM 775 C CA . SER A 1 98 ? -11.875 -8.520 9.517 1.00 96.56 98 SER A CA 1
ATOM 776 C C . SER A 1 98 ? -10.451 -9.042 9.645 1.00 96.56 98 SER A C 1
ATOM 778 O O . SER A 1 98 ? -9.504 -8.373 9.226 1.00 96.56 98 SER A O 1
ATOM 780 N N . VAL A 1 99 ? -10.283 -10.216 10.253 1.00 95.75 99 VAL A N 1
ATOM 781 C CA . VAL A 1 99 ? -8.966 -10.842 10.396 1.00 95.75 99 VAL A CA 1
ATOM 782 C C . VAL A 1 99 ? -8.746 -11.814 9.246 1.00 95.75 99 VAL A C 1
ATOM 784 O O . VAL A 1 99 ? -9.334 -12.893 9.207 1.00 95.75 99 VAL A O 1
ATOM 787 N N . GLU A 1 100 ? -7.888 -11.425 8.305 1.00 94.56 100 GLU A N 1
ATOM 788 C CA . GLU A 1 100 ? -7.718 -12.113 7.026 1.00 94.56 100 GLU A CA 1
ATOM 789 C C . GLU A 1 100 ? -6.238 -12.271 6.659 1.00 94.56 100 GLU A C 1
ATOM 791 O O . GLU A 1 100 ? -5.446 -11.326 6.711 1.00 94.56 100 GLU A O 1
ATOM 796 N N . ALA A 1 101 ? -5.858 -13.480 6.240 1.00 93.00 101 ALA A N 1
ATOM 797 C CA . ALA A 1 101 ? -4.523 -13.777 5.727 1.00 93.00 101 ALA A CA 1
ATOM 798 C C . ALA A 1 101 ? -4.382 -13.292 4.275 1.00 93.00 101 ALA A C 1
ATOM 800 O O . ALA A 1 101 ? -4.396 -14.076 3.327 1.00 93.00 101 ALA A O 1
ATOM 801 N N . ILE A 1 102 ? -4.273 -11.976 4.104 1.00 94.12 102 ILE A N 1
ATOM 802 C CA . ILE A 1 102 ? -4.162 -11.346 2.789 1.00 94.12 102 ILE A CA 1
ATOM 803 C C . ILE A 1 102 ? -2.859 -11.747 2.095 1.00 94.12 102 ILE A C 1
ATOM 805 O O . ILE A 1 102 ? -1.767 -11.543 2.631 1.00 94.12 102 ILE A O 1
ATOM 809 N N . SER A 1 103 ? -2.981 -12.230 0.860 1.00 94.56 103 SER A N 1
ATOM 810 C CA . SER A 1 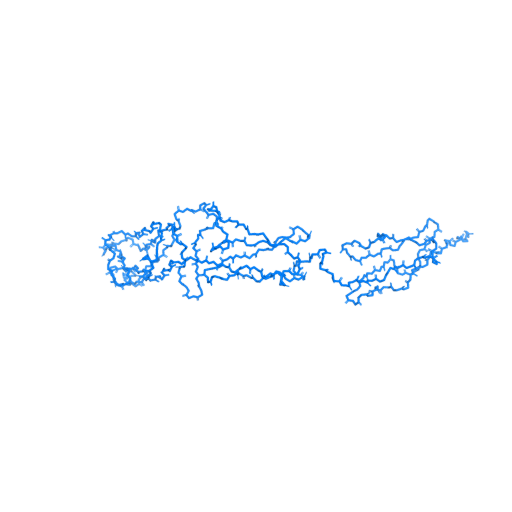103 ? -1.859 -12.515 -0.030 1.00 94.56 103 SER A CA 1
ATOM 811 C C . SER A 1 103 ? -2.111 -11.897 -1.401 1.00 94.56 103 SER A C 1
ATOM 813 O O . SER A 1 103 ? -3.143 -12.146 -2.022 1.00 94.56 103 SER A O 1
ATOM 815 N N . CYS A 1 104 ? -1.171 -11.082 -1.870 1.00 95.00 104 CYS A N 1
ATOM 816 C CA . CYS A 1 104 ? -1.213 -10.489 -3.197 1.00 95.00 104 CYS A CA 1
ATOM 817 C C . CYS A 1 104 ? -0.631 -11.439 -4.250 1.00 95.00 104 CYS A C 1
ATOM 819 O O . CYS A 1 104 ? 0.327 -12.166 -3.958 1.00 95.00 104 CYS A O 1
ATOM 821 N N . PRO A 1 105 ? -1.156 -11.428 -5.489 1.00 95.50 105 PRO A N 1
ATOM 822 C CA . PRO A 1 105 ? -0.669 -12.284 -6.566 1.00 95.50 105 PRO A CA 1
ATOM 823 C C . PRO A 1 105 ? 0.782 -11.958 -6.937 1.00 95.50 105 PRO A C 1
ATOM 825 O O . PRO A 1 105 ? 1.291 -10.876 -6.653 1.00 95.50 105 PRO A O 1
ATOM 828 N N . GLU A 1 106 ? 1.464 -12.905 -7.566 1.00 93.12 106 GLU A N 1
ATOM 829 C CA . GLU A 1 106 ? 2.748 -12.636 -8.209 1.00 93.12 106 GLU A CA 1
ATOM 830 C C . GLU A 1 106 ? 2.500 -11.795 -9.464 1.00 93.12 106 GLU A C 1
ATOM 832 O O . GLU A 1 106 ? 1.451 -11.918 -10.100 1.00 93.12 106 GLU A O 1
ATOM 837 N N . PHE A 1 107 ? 3.433 -10.908 -9.810 1.00 90.25 107 PHE A N 1
ATOM 838 C CA . PHE A 1 107 ? 3.338 -10.197 -11.081 1.00 90.25 107 PHE A CA 1
ATOM 839 C C . PHE A 1 107 ? 3.598 -11.160 -12.238 1.00 90.25 107 PHE A C 1
ATOM 841 O O . PHE A 1 107 ? 4.578 -11.901 -12.218 1.00 90.25 107 PHE A O 1
ATOM 848 N N . ASP A 1 108 ? 2.725 -11.122 -13.244 1.00 85.50 108 ASP A N 1
ATOM 849 C CA . ASP A 1 108 ? 2.898 -11.895 -14.469 1.00 85.50 108 ASP A CA 1
ATOM 850 C C . ASP A 1 108 ? 4.174 -11.446 -15.192 1.00 85.50 108 ASP A C 1
ATOM 852 O O . ASP A 1 108 ? 4.336 -10.265 -15.513 1.00 85.50 108 ASP A O 1
ATOM 856 N N . SER A 1 109 ? 5.062 -12.401 -15.473 1.00 79.50 109 SER A N 1
ATOM 857 C CA . SER A 1 109 ? 6.300 -12.171 -16.215 1.00 79.50 109 SER A CA 1
ATOM 858 C C . SER A 1 109 ? 6.073 -11.503 -17.572 1.00 79.50 109 SER A C 1
ATOM 860 O O . SER A 1 109 ? 6.902 -10.697 -17.988 1.00 79.50 109 SER A O 1
ATOM 862 N N . ALA A 1 110 ? 4.946 -11.778 -18.238 1.00 75.00 110 ALA A N 1
ATOM 863 C CA . ALA A 1 110 ? 4.615 -11.167 -19.523 1.00 75.00 110 ALA A CA 1
ATOM 864 C C . ALA A 1 110 ? 4.348 -9.656 -19.403 1.00 75.00 110 ALA A C 1
ATOM 866 O O . ALA A 1 110 ? 4.647 -8.905 -20.328 1.00 75.00 110 ALA A O 1
ATOM 867 N N . LEU A 1 111 ? 3.831 -9.203 -18.254 1.00 77.06 111 LEU A N 1
ATOM 868 C CA . LEU A 1 111 ? 3.523 -7.795 -17.976 1.00 77.06 111 LEU A CA 1
ATOM 869 C C . LEU A 1 111 ? 4.711 -7.016 -17.402 1.00 77.06 111 LEU A C 1
ATOM 871 O O . LEU A 1 111 ? 4.636 -5.797 -17.269 1.00 77.06 111 LEU A O 1
ATOM 875 N N . LEU A 1 112 ? 5.789 -7.699 -17.011 1.00 75.50 112 LEU A N 1
ATOM 876 C CA . LEU A 1 112 ? 6.981 -7.047 -16.475 1.00 75.50 112 LEU A CA 1
ATOM 877 C C . LEU A 1 112 ? 7.861 -6.446 -17.574 1.00 75.50 112 LEU A C 1
ATOM 879 O O . LEU A 1 112 ? 8.663 -5.575 -17.264 1.00 75.50 112 LEU A O 1
ATOM 883 N N . HIS A 1 113 ? 7.731 -6.878 -18.834 1.00 72.81 113 HIS A N 1
ATOM 884 C CA . HIS A 1 113 ? 8.504 -6.336 -19.964 1.00 72.81 113 HIS A CA 1
ATOM 885 C C . HIS A 1 113 ? 10.022 -6.234 -19.676 1.00 72.81 113 HIS A C 1
ATOM 887 O O . HIS A 1 113 ? 10.669 -5.239 -19.989 1.00 72.81 113 HIS A O 1
ATOM 893 N N . GLY A 1 114 ? 10.589 -7.256 -19.021 1.00 71.62 114 GLY A N 1
ATOM 894 C CA . GLY A 1 114 ? 12.010 -7.296 -18.643 1.00 71.62 114 GLY A CA 1
ATOM 895 C C . GLY A 1 114 ? 12.364 -6.592 -17.324 1.00 71.62 114 GLY A C 1
ATOM 896 O O . GLY A 1 114 ? 13.518 -6.633 -16.904 1.00 71.62 114 GLY A O 1
ATOM 897 N N . LEU A 1 115 ? 11.400 -5.986 -16.623 1.00 79.00 115 LEU A N 1
ATOM 898 C CA . LEU A 1 115 ? 11.620 -5.402 -15.299 1.00 79.00 115 LEU A CA 1
ATOM 899 C C . LEU A 1 115 ? 11.864 -6.476 -14.237 1.00 79.00 115 LEU A C 1
ATOM 901 O O . LEU A 1 115 ? 11.061 -7.389 -14.041 1.00 79.00 115 LEU A O 1
ATOM 905 N N . SER A 1 116 ? 12.930 -6.299 -13.455 1.00 82.75 116 SER A N 1
ATOM 906 C CA . SER A 1 116 ? 13.138 -7.074 -12.233 1.00 82.75 116 SER A CA 1
ATOM 907 C C . SER A 1 116 ? 12.262 -6.528 -11.102 1.00 82.75 116 SER A C 1
ATOM 909 O O . SER A 1 116 ? 12.354 -5.340 -10.766 1.00 82.75 116 SER A O 1
ATOM 911 N N . VAL A 1 117 ? 11.461 -7.398 -10.482 1.00 89.88 117 VAL A N 1
ATOM 912 C CA . VAL A 1 117 ? 10.687 -7.081 -9.277 1.00 89.88 117 VAL A CA 1
ATOM 913 C C . VAL A 1 117 ? 11.362 -7.653 -8.031 1.00 89.88 117 VAL A C 1
ATOM 915 O O . VAL A 1 117 ? 11.704 -8.831 -7.971 1.00 89.88 117 VAL A O 1
ATOM 918 N N . PHE A 1 118 ? 11.532 -6.813 -7.015 1.00 90.81 118 PHE A N 1
ATOM 919 C CA . PHE A 1 118 ? 12.029 -7.197 -5.701 1.00 90.81 118 PHE A CA 1
ATOM 920 C C . PHE A 1 118 ? 10.958 -6.948 -4.642 1.00 90.81 118 PHE A C 1
ATOM 922 O O . PHE A 1 118 ? 10.516 -5.817 -4.442 1.00 90.81 118 PHE A O 1
ATOM 929 N N . TYR A 1 119 ? 10.543 -7.995 -3.935 1.00 90.88 119 TYR A N 1
ATOM 930 C CA . TYR A 1 119 ? 9.622 -7.857 -2.810 1.00 90.88 119 TYR A CA 1
ATOM 931 C C . TYR A 1 119 ? 10.419 -7.567 -1.544 1.00 90.88 119 TYR A C 1
ATOM 933 O O . TYR A 1 119 ? 11.252 -8.375 -1.143 1.00 90.88 119 TYR A O 1
ATOM 941 N N . ARG A 1 120 ? 10.147 -6.436 -0.887 1.00 88.75 120 ARG A N 1
ATOM 942 C CA . ARG A 1 120 ? 10.679 -6.161 0.449 1.00 88.75 120 ARG A CA 1
ATOM 943 C C . ARG A 1 120 ? 9.919 -7.018 1.458 1.00 88.75 120 ARG A C 1
ATOM 945 O O . ARG A 1 120 ? 8.753 -6.708 1.707 1.00 88.75 120 ARG A O 1
ATOM 952 N N . PRO A 1 121 ? 10.529 -8.076 2.022 1.00 80.69 121 PRO A N 1
ATOM 953 C CA . PRO A 1 121 ? 9.835 -8.922 2.977 1.00 80.69 121 PRO A CA 1
ATOM 954 C C . PRO A 1 121 ? 9.426 -8.104 4.202 1.00 80.69 121 PRO A C 1
ATOM 956 O O . PRO A 1 121 ? 10.111 -7.162 4.611 1.00 80.69 121 PRO A O 1
ATOM 959 N N . HIS A 1 122 ? 8.306 -8.486 4.803 1.00 78.19 122 HIS A N 1
ATOM 960 C CA . HIS A 1 122 ? 7.934 -8.008 6.126 1.00 78.19 122 HIS A CA 1
ATOM 961 C C . HIS A 1 122 ? 9.031 -8.406 7.143 1.00 78.19 122 HIS A C 1
ATOM 963 O O . HIS A 1 122 ? 9.669 -9.442 6.945 1.00 78.19 122 HIS A O 1
ATOM 969 N N . PRO A 1 123 ? 9.245 -7.666 8.254 1.00 74.19 123 PRO A N 1
ATOM 970 C CA . PRO A 1 123 ? 10.238 -8.020 9.280 1.00 74.19 123 PRO A CA 1
ATOM 971 C C . PRO A 1 123 ? 10.154 -9.456 9.825 1.00 74.19 123 PRO A C 1
ATOM 973 O O . PRO A 1 123 ? 11.132 -9.978 10.343 1.00 74.19 123 PRO A O 1
ATOM 976 N N . GLU A 1 124 ? 8.999 -10.108 9.688 1.00 74.94 124 GLU A N 1
ATOM 977 C CA . GLU A 1 124 ? 8.777 -11.514 10.065 1.00 74.94 124 GLU A CA 1
ATOM 978 C C . GLU A 1 124 ? 9.072 -12.516 8.922 1.00 74.94 124 GLU A C 1
ATOM 980 O O . GLU A 1 124 ? 8.672 -13.673 8.990 1.00 74.94 124 GLU A O 1
ATOM 985 N N . GLY A 1 125 ? 9.723 -12.084 7.837 1.00 79.62 125 GLY A N 1
ATOM 986 C CA . GLY A 1 125 ? 10.116 -12.928 6.698 1.00 79.62 125 GLY A CA 1
ATOM 987 C C . GLY A 1 125 ? 9.000 -13.239 5.693 1.00 79.62 125 GLY A C 1
ATOM 988 O O . GLY A 1 125 ? 9.252 -13.882 4.677 1.00 79.62 125 GLY A O 1
ATOM 989 N N . MET A 1 126 ? 7.774 -12.774 5.939 1.00 85.00 126 MET A N 1
ATOM 990 C CA . MET A 1 126 ? 6.637 -12.978 5.036 1.00 85.00 126 MET A CA 1
ATOM 991 C C . MET A 1 126 ? 6.755 -12.093 3.790 1.00 85.00 126 MET A C 1
ATOM 993 O O . MET A 1 126 ? 7.099 -10.913 3.881 1.00 85.00 126 MET A O 1
ATOM 997 N N . VAL A 1 127 ? 6.421 -12.651 2.627 1.00 88.12 127 VAL A N 1
ATOM 998 C CA . VAL A 1 127 ? 6.420 -11.951 1.336 1.00 88.12 127 VAL A CA 1
ATOM 999 C C . VAL A 1 127 ? 5.018 -11.927 0.745 1.00 88.12 127 VAL A C 1
ATOM 1001 O O . VAL A 1 127 ? 4.219 -12.827 0.986 1.00 88.12 127 VAL A O 1
ATOM 1004 N N . ARG A 1 128 ? 4.729 -10.889 -0.046 1.00 92.50 128 ARG A N 1
ATOM 1005 C CA . ARG A 1 128 ? 3.446 -10.685 -0.742 1.00 92.50 128 ARG A CA 1
ATOM 1006 C C . ARG A 1 128 ? 2.223 -10.661 0.189 1.00 92.50 128 ARG A C 1
ATOM 1008 O O . ARG A 1 128 ? 1.109 -10.883 -0.267 1.00 92.50 128 ARG A O 1
ATOM 1015 N N . VAL A 1 129 ? 2.413 -10.374 1.474 1.00 92.56 129 VAL A N 1
ATOM 1016 C CA . VAL A 1 129 ? 1.323 -10.187 2.446 1.00 92.56 129 VAL A CA 1
ATOM 1017 C C . VAL A 1 129 ? 0.917 -8.720 2.534 1.00 92.56 129 VAL A C 1
ATOM 1019 O O . VAL A 1 129 ? 1.635 -7.858 2.020 1.00 92.56 129 VAL A O 1
ATOM 1022 N N . LEU A 1 130 ? -0.199 -8.424 3.206 1.00 91.00 130 LEU A N 1
ATOM 1023 C CA . LEU A 1 130 ? -0.664 -7.058 3.477 1.00 91.00 130 LEU A CA 1
ATOM 1024 C C . LEU A 1 130 ? 0.496 -6.114 3.814 1.00 91.00 130 LEU A C 1
ATOM 1026 O O . LEU A 1 130 ? 1.373 -6.467 4.599 1.00 91.00 130 LEU A O 1
ATOM 1030 N N . SER A 1 131 ? 0.503 -4.921 3.220 1.00 89.25 131 SER A N 1
ATOM 1031 C CA . SER A 1 131 ? 1.512 -3.863 3.377 1.00 89.25 131 SER A CA 1
ATOM 1032 C C . SER A 1 131 ? 2.922 -4.159 2.831 1.00 89.25 131 SER A C 1
ATOM 1034 O O . SER A 1 131 ? 3.773 -3.268 2.823 1.00 89.25 131 SER A O 1
ATOM 1036 N N . THR A 1 132 ? 3.176 -5.364 2.304 1.00 91.12 132 THR A N 1
ATOM 1037 C CA . THR A 1 132 ? 4.425 -5.679 1.586 1.00 91.12 132 THR A CA 1
ATOM 1038 C C . THR A 1 132 ? 4.624 -4.713 0.422 1.00 91.12 132 THR A C 1
ATOM 1040 O O . THR A 1 132 ? 3.678 -4.438 -0.316 1.00 91.12 132 THR A O 1
ATOM 1043 N N . GLN A 1 133 ? 5.859 -4.251 0.212 1.00 92.19 133 GLN A N 1
ATOM 1044 C CA . GLN A 1 133 ? 6.220 -3.437 -0.949 1.00 92.19 133 GLN A CA 1
ATOM 1045 C C . GLN A 1 133 ? 6.923 -4.281 -2.014 1.00 92.19 133 GLN A C 1
ATOM 1047 O O . GLN A 1 133 ? 7.969 -4.872 -1.752 1.00 92.19 133 GLN A O 1
ATOM 1052 N N . ALA A 1 134 ? 6.383 -4.296 -3.227 1.00 94.00 134 ALA A N 1
ATOM 1053 C CA . ALA A 1 134 ? 7.088 -4.709 -4.431 1.00 94.00 134 ALA A CA 1
ATOM 1054 C C . ALA A 1 134 ? 7.824 -3.508 -5.026 1.00 94.00 134 ALA A C 1
ATOM 1056 O O . ALA A 1 134 ? 7.271 -2.411 -5.080 1.00 94.00 134 ALA A O 1
ATOM 1057 N N . GLN A 1 135 ? 9.059 -3.708 -5.467 1.00 93.44 135 GLN A N 1
ATOM 1058 C CA . GLN A 1 135 ? 9.919 -2.671 -6.022 1.00 93.44 135 GLN A CA 1
ATOM 1059 C C . GLN A 1 135 ? 10.385 -3.055 -7.416 1.00 93.44 135 GLN A C 1
ATOM 1061 O O . GLN A 1 135 ? 10.988 -4.105 -7.610 1.00 93.44 135 GLN A O 1
ATOM 1066 N N . PHE A 1 136 ? 10.125 -2.171 -8.366 1.00 91.00 136 PHE A N 1
ATOM 1067 C CA . PHE A 1 136 ? 10.574 -2.254 -9.744 1.00 91.00 136 PHE A CA 1
ATOM 1068 C C . PHE A 1 136 ? 11.780 -1.336 -9.894 1.00 91.00 136 PHE A C 1
ATOM 1070 O O . PHE A 1 136 ? 11.677 -0.127 -9.654 1.00 91.00 136 PHE A O 1
ATOM 1077 N N . LYS A 1 137 ? 12.925 -1.917 -10.247 1.00 86.56 137 LYS A N 1
ATOM 1078 C CA . LYS A 1 137 ? 14.158 -1.166 -10.482 1.00 86.56 137 LYS A CA 1
ATOM 1079 C C . LYS A 1 137 ? 14.218 -0.740 -11.951 1.00 86.56 137 LYS A C 1
ATOM 1081 O O . LYS A 1 137 ? 14.189 -1.600 -12.824 1.00 86.56 137 LYS A O 1
ATOM 1086 N N . CYS A 1 138 ? 14.307 0.564 -12.198 1.00 82.38 138 CYS A N 1
ATOM 1087 C CA . CYS A 1 138 ? 14.519 1.141 -13.527 1.00 82.38 138 CYS A CA 1
ATOM 1088 C C . CYS A 1 138 ? 16.013 1.430 -13.763 1.00 82.38 138 CYS A C 1
ATOM 1090 O O . CYS A 1 138 ? 16.776 1.565 -12.804 1.00 82.38 138 CYS A O 1
ATOM 1092 N N . ASP A 1 139 ? 16.419 1.629 -15.019 1.00 74.06 139 ASP A N 1
ATOM 1093 C CA . ASP A 1 139 ? 17.824 1.891 -15.387 1.00 74.06 139 ASP A CA 1
ATOM 1094 C C . ASP A 1 139 ? 18.424 3.165 -14.780 1.00 74.06 139 ASP A C 1
ATOM 1096 O O . ASP A 1 139 ? 19.622 3.246 -14.525 1.00 74.06 139 ASP A O 1
ATOM 1100 N N . ASN A 1 140 ? 17.598 4.188 -14.556 1.00 70.44 140 ASN A N 1
ATOM 1101 C CA . ASN A 1 140 ? 18.042 5.495 -14.065 1.00 70.44 140 ASN A CA 1
ATOM 1102 C C . ASN A 1 140 ? 18.142 5.552 -12.528 1.00 70.44 140 ASN A C 1
ATOM 1104 O O . ASN A 1 140 ? 17.901 6.609 -11.950 1.00 70.44 140 ASN A O 1
ATOM 1108 N N . ASP A 1 141 ? 18.357 4.413 -11.861 1.00 74.81 141 ASP A N 1
ATOM 1109 C CA . ASP A 1 141 ? 18.270 4.236 -10.397 1.00 74.81 141 ASP A CA 1
ATOM 1110 C C . ASP A 1 141 ? 16.920 4.649 -9.771 1.00 74.81 141 ASP A C 1
ATOM 1112 O O . ASP A 1 141 ? 16.726 4.624 -8.552 1.00 74.81 141 ASP A O 1
ATOM 1116 N N . LYS A 1 142 ? 15.928 4.972 -10.606 1.00 84.00 142 LYS A N 1
ATOM 1117 C CA . LYS A 1 142 ? 14.551 5.209 -10.186 1.00 84.00 142 LYS A CA 1
ATOM 1118 C C . LYS A 1 142 ? 13.951 3.878 -9.747 1.00 84.00 142 LYS A C 1
ATOM 1120 O O . LYS A 1 142 ? 14.010 2.886 -10.467 1.00 84.00 142 LYS A O 1
ATOM 1125 N N . THR A 1 143 ? 13.335 3.875 -8.572 1.00 88.88 143 THR A N 1
ATOM 1126 C CA . THR A 1 143 ? 12.568 2.731 -8.080 1.00 88.88 143 THR A CA 1
ATOM 1127 C C . THR A 1 143 ? 11.103 3.112 -8.030 1.00 88.88 143 THR A C 1
ATOM 1129 O O . THR A 1 143 ? 10.737 4.116 -7.419 1.00 88.88 143 THR A O 1
ATOM 1132 N N . ILE A 1 144 ? 10.261 2.309 -8.667 1.00 91.19 144 ILE A N 1
ATOM 1133 C CA . ILE A 1 144 ? 8.810 2.432 -8.562 1.00 91.19 144 ILE A CA 1
ATOM 1134 C C . ILE A 1 144 ? 8.323 1.318 -7.646 1.00 91.19 144 ILE A C 1
ATOM 1136 O O . ILE A 1 144 ? 8.807 0.195 -7.741 1.00 91.19 144 ILE A O 1
ATOM 1140 N N . SER A 1 145 ? 7.385 1.606 -6.746 1.00 93.94 145 SER A N 1
ATOM 1141 C CA . SER A 1 145 ? 6.862 0.609 -5.815 1.00 93.94 145 SER A CA 1
ATOM 1142 C C . SER A 1 145 ? 5.360 0.393 -5.948 1.00 93.94 145 SER A C 1
ATOM 1144 O O . SER A 1 145 ? 4.606 1.292 -6.322 1.00 93.94 145 SER A O 1
ATOM 1146 N N . ALA A 1 146 ? 4.933 -0.823 -5.622 1.00 95.12 146 ALA A N 1
ATOM 1147 C CA . ALA A 1 146 ? 3.543 -1.190 -5.400 1.00 95.12 146 ALA A CA 1
ATOM 1148 C C . ALA A 1 146 ? 3.401 -1.780 -3.994 1.00 95.12 146 ALA A C 1
ATOM 1150 O O . ALA A 1 146 ? 4.290 -2.487 -3.525 1.00 95.12 146 ALA A O 1
ATOM 1151 N N . THR A 1 147 ? 2.282 -1.516 -3.328 1.00 93.62 147 THR A N 1
ATOM 1152 C CA . THR A 1 147 ? 2.004 -2.003 -1.970 1.00 93.62 147 THR A CA 1
ATOM 1153 C C . THR A 1 147 ? 0.874 -3.019 -2.015 1.00 93.62 147 THR A C 1
ATOM 1155 O O . THR A 1 147 ? -0.121 -2.790 -2.701 1.00 93.62 147 THR A O 1
ATOM 1158 N N . CYS A 1 148 ? 1.007 -4.131 -1.297 1.00 94.19 148 CYS A N 1
ATOM 1159 C CA . CYS A 1 148 ? -0.064 -5.113 -1.169 1.00 94.19 148 CYS A CA 1
ATOM 1160 C C . CYS A 1 148 ? -1.177 -4.557 -0.271 1.00 94.19 148 CYS A C 1
ATOM 1162 O O . CYS A 1 148 ? -0.937 -4.234 0.895 1.00 94.19 148 CYS A O 1
ATOM 1164 N N . LEU A 1 149 ? -2.378 -4.400 -0.820 1.00 93.94 149 LEU A N 1
ATOM 1165 C CA . LEU A 1 149 ? -3.507 -3.759 -0.153 1.00 93.94 149 LEU A CA 1
ATOM 1166 C C . LEU A 1 149 ? -4.384 -4.767 0.598 1.00 93.94 149 LEU A C 1
ATOM 1168 O O . LEU A 1 149 ? -4.329 -5.970 0.365 1.00 93.94 149 LEU A O 1
ATOM 1172 N N . ALA A 1 150 ? -5.258 -4.244 1.460 1.00 93.75 150 ALA A N 1
ATOM 1173 C CA . ALA A 1 150 ? -6.219 -5.005 2.265 1.00 93.75 150 ALA A CA 1
ATOM 1174 C C . ALA A 1 150 ? -7.216 -5.850 1.452 1.00 93.75 150 ALA A C 1
ATOM 1176 O O . ALA A 1 150 ? -7.847 -6.741 2.001 1.00 93.75 150 ALA A O 1
ATOM 1177 N N . ASN A 1 151 ? -7.365 -5.582 0.156 1.00 92.81 151 ASN A N 1
ATOM 1178 C CA . ASN A 1 151 ? -8.221 -6.347 -0.752 1.00 92.81 151 ASN A CA 1
ATOM 1179 C C . ASN A 1 151 ? -7.472 -7.468 -1.500 1.00 92.81 151 ASN A C 1
ATOM 1181 O O . ASN A 1 151 ? -8.018 -8.030 -2.445 1.00 92.81 151 ASN A O 1
ATOM 1185 N N . GLY A 1 152 ? -6.214 -7.752 -1.145 1.00 92.81 152 GLY A N 1
ATOM 1186 C CA . GLY A 1 152 ? -5.404 -8.774 -1.815 1.00 92.81 152 GLY A CA 1
ATOM 1187 C C . GLY A 1 152 ? -4.895 -8.378 -3.200 1.00 92.81 152 GLY A C 1
ATOM 1188 O O . GLY A 1 152 ? -4.392 -9.225 -3.933 1.00 92.81 152 GLY A O 1
ATOM 1189 N N . MET A 1 153 ? -4.989 -7.100 -3.574 1.00 94.56 153 MET A N 1
ATOM 1190 C CA . MET A 1 153 ? -4.434 -6.586 -4.825 1.00 94.56 153 MET A CA 1
ATOM 1191 C C . MET A 1 153 ? -3.256 -5.648 -4.570 1.00 94.56 153 MET A C 1
ATOM 1193 O O . MET A 1 153 ? -3.157 -4.986 -3.537 1.00 94.56 153 MET A O 1
ATOM 1197 N N . TRP A 1 154 ? -2.361 -5.556 -5.548 1.00 95.44 154 TRP A N 1
ATOM 1198 C CA . TRP A 1 154 ? -1.327 -4.529 -5.549 1.00 95.44 154 TRP A CA 1
ATOM 1199 C C . TRP A 1 154 ? -1.935 -3.148 -5.790 1.00 95.44 154 TRP A C 1
ATOM 1201 O O . TRP A 1 154 ? -2.850 -2.994 -6.597 1.00 95.44 154 TRP A O 1
ATOM 1211 N N . SER A 1 155 ? -1.378 -2.127 -5.139 1.00 95.19 155 SER A N 1
ATOM 1212 C CA . SER A 1 155 ? -1.814 -0.732 -5.287 1.00 95.19 155 SER A CA 1
ATOM 1213 C C . SER A 1 155 ? -1.684 -0.190 -6.707 1.00 95.19 155 SER A C 1
ATOM 1215 O O . SER A 1 155 ? -2.321 0.804 -7.051 1.00 95.19 155 SER A O 1
ATOM 1217 N N . ARG A 1 156 ? -0.858 -0.836 -7.530 1.00 94.56 156 ARG A N 1
ATOM 1218 C CA . ARG A 1 156 ? -0.711 -0.556 -8.952 1.00 94.56 156 ARG A CA 1
ATOM 1219 C C . ARG A 1 156 ? -0.225 -1.795 -9.697 1.00 94.56 156 ARG A C 1
ATOM 1221 O O . ARG A 1 156 ? 0.354 -2.706 -9.106 1.00 94.56 156 ARG A O 1
ATOM 1228 N N . ARG A 1 157 ? -0.435 -1.785 -11.012 1.00 92.81 157 ARG A N 1
ATOM 1229 C CA . ARG A 1 157 ? 0.178 -2.732 -11.953 1.00 92.81 157 ARG A CA 1
ATOM 1230 C C . ARG A 1 157 ? 1.683 -2.445 -12.109 1.00 92.81 157 ARG A C 1
ATOM 1232 O O . ARG A 1 157 ? 2.123 -1.366 -11.682 1.00 92.81 157 ARG A O 1
ATOM 1239 N N . PRO A 1 158 ? 2.455 -3.369 -12.719 1.00 90.88 158 PRO A N 1
ATOM 1240 C CA . PRO A 1 158 ? 3.823 -3.083 -13.131 1.00 90.88 158 PRO A CA 1
ATOM 1241 C C . PRO A 1 158 ? 3.920 -1.763 -13.909 1.00 90.88 158 PRO A C 1
ATOM 1243 O O . PRO A 1 158 ? 2.967 -1.407 -14.611 1.00 90.88 158 PRO A O 1
ATOM 1246 N N . PRO A 1 159 ? 5.024 -1.013 -13.760 1.00 90.12 159 PRO A N 1
ATOM 1247 C CA . PRO A 1 159 ? 5.258 0.189 -14.544 1.00 90.12 159 PRO A CA 1
ATOM 1248 C C . PRO A 1 159 ? 5.251 -0.111 -16.040 1.00 90.12 159 PRO A C 1
ATOM 1250 O O . PRO A 1 159 ? 5.741 -1.151 -16.474 1.00 90.12 159 PRO A O 1
ATOM 1253 N N . THR A 1 160 ? 4.732 0.828 -16.818 1.00 84.81 160 THR A N 1
ATOM 1254 C CA . THR A 1 160 ? 4.879 0.804 -18.278 1.00 84.81 160 THR A CA 1
ATOM 1255 C C . THR A 1 160 ? 6.319 1.130 -18.690 1.00 84.81 160 THR A C 1
ATOM 1257 O O . THR A 1 160 ? 7.083 1.711 -17.912 1.00 84.81 160 THR A O 1
ATOM 1260 N N . GLU A 1 161 ? 6.687 0.805 -19.930 1.00 75.69 161 GLU A N 1
ATOM 1261 C CA . GLU A 1 161 ? 8.009 1.125 -20.494 1.00 75.69 161 GLU A CA 1
ATOM 1262 C C . GLU A 1 161 ? 8.298 2.638 -20.484 1.00 75.69 161 GLU A C 1
ATOM 1264 O O . GLU A 1 161 ? 9.424 3.064 -20.238 1.00 75.69 161 GLU A O 1
ATOM 1269 N N . GLU A 1 162 ? 7.265 3.468 -20.657 1.00 78.19 162 GLU A N 1
ATOM 1270 C CA . GLU A 1 162 ? 7.378 4.927 -20.547 1.00 78.19 162 GLU A CA 1
ATOM 1271 C C . GLU A 1 162 ? 7.722 5.379 -19.117 1.00 78.19 162 GLU A C 1
ATOM 1273 O O . GLU A 1 162 ? 8.495 6.317 -18.913 1.00 78.19 162 GLU A O 1
ATOM 1278 N N . GLU A 1 163 ? 7.166 4.711 -18.102 1.00 81.38 163 GLU A N 1
ATOM 1279 C CA . GLU A 1 163 ? 7.390 5.050 -16.694 1.00 81.38 163 GLU A CA 1
ATOM 1280 C C . GLU A 1 163 ? 8.743 4.555 -16.162 1.00 81.38 163 GLU A C 1
ATOM 1282 O O . GLU A 1 163 ? 9.304 5.172 -15.237 1.00 81.38 163 GLU A O 1
ATOM 1287 N N . CYS A 1 164 ? 9.223 3.432 -16.707 1.00 80.31 164 CYS A N 1
ATOM 1288 C CA . CYS A 1 164 ? 10.396 2.686 -16.263 1.00 80.31 164 CYS A CA 1
ATOM 1289 C C . CYS A 1 164 ? 11.092 2.003 -17.460 1.00 80.31 164 CYS A C 1
ATOM 1291 O O . CYS A 1 164 ? 10.961 0.792 -17.635 1.00 80.31 164 CYS A O 1
ATOM 1293 N N . PRO A 1 165 ? 11.826 2.766 -18.287 1.00 69.25 165 PRO A N 1
ATOM 1294 C CA . PRO A 1 165 ? 12.561 2.202 -19.412 1.00 69.25 165 PRO A CA 1
ATOM 1295 C C . PRO A 1 165 ? 13.668 1.271 -18.904 1.00 69.25 165 PRO A C 1
ATOM 1297 O O . PRO A 1 165 ? 14.373 1.609 -17.942 1.00 69.25 165 PRO A O 1
ATOM 1300 N N . THR A 1 166 ? 13.797 0.109 -19.542 1.00 63.94 166 THR A N 1
ATOM 1301 C CA . THR A 1 166 ? 14.861 -0.871 -19.298 1.00 63.94 166 THR A CA 1
ATOM 1302 C C . THR A 1 166 ? 15.793 -0.918 -20.508 1.00 63.94 166 THR A C 1
ATOM 1304 O O . THR A 1 166 ? 15.356 -0.730 -21.639 1.00 63.94 166 THR A O 1
ATOM 1307 N N . GLN A 1 167 ? 17.087 -1.183 -20.305 1.00 54.06 167 GLN A N 1
ATOM 1308 C CA . GLN A 1 167 ? 18.066 -1.235 -21.405 1.00 54.06 167 GLN A CA 1
ATOM 1309 C C . GLN A 1 167 ? 17.738 -2.356 -22.409 1.00 54.06 167 GLN A C 1
ATOM 1311 O O . GLN A 1 167 ? 18.241 -2.339 -23.530 1.00 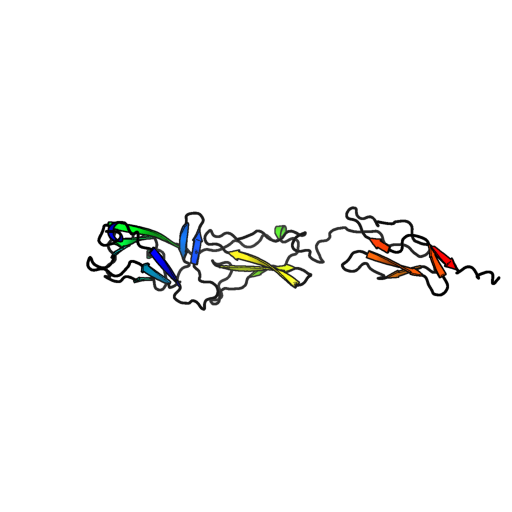54.06 167 GLN A O 1
ATOM 1316 N N . ASP A 1 168 ? 16.924 -3.325 -21.979 1.00 50.84 168 ASP A N 1
ATOM 1317 C CA . ASP A 1 168 ? 16.569 -4.553 -22.691 1.00 50.84 168 ASP A CA 1
ATOM 1318 C C . ASP A 1 168 ? 15.141 -4.515 -23.267 1.00 50.84 168 ASP A C 1
ATOM 1320 O O . ASP A 1 168 ? 14.720 -5.436 -23.970 1.00 50.84 168 ASP A O 1
ATOM 1324 N N . SER A 1 169 ? 14.380 -3.438 -23.015 1.00 45.34 169 SER A N 1
ATOM 1325 C CA . SER A 1 169 ? 13.190 -3.162 -23.807 1.00 45.34 169 SER A CA 1
ATOM 1326 C C . SER A 1 169 ? 13.685 -2.722 -25.179 1.00 45.34 169 SER A C 1
ATOM 1328 O O . SER A 1 169 ? 14.130 -1.595 -25.392 1.00 45.34 169 SER A O 1
ATOM 1330 N N . GLY A 1 170 ? 13.720 -3.679 -26.106 1.00 46.44 170 GLY A N 1
ATOM 1331 C CA . GLY A 1 170 ? 14.044 -3.485 -27.513 1.00 46.44 170 GLY A CA 1
ATOM 1332 C C . GLY A 1 170 ? 13.055 -2.544 -28.198 1.00 46.44 170 GLY A C 1
ATOM 1333 O O . GLY A 1 170 ? 12.335 -2.946 -29.104 1.00 46.44 170 GLY A O 1
ATOM 1334 N N . MET A 1 171 ? 13.023 -1.285 -27.779 1.00 42.47 171 MET A N 1
ATOM 1335 C CA . MET A 1 171 ? 12.375 -0.190 -28.462 1.00 42.47 171 MET A CA 1
ATOM 1336 C C . MET A 1 171 ? 13.224 0.073 -29.709 1.00 42.47 171 MET A C 1
ATOM 1338 O O . MET A 1 171 ? 14.370 0.522 -29.581 1.00 42.47 171 MET A O 1
ATOM 1342 N N . PRO A 1 172 ? 12.728 -0.224 -30.922 1.00 44.44 172 PRO A N 1
ATOM 1343 C CA . PRO A 1 172 ? 13.522 -0.168 -32.133 1.00 44.44 172 PRO A CA 1
ATOM 1344 C C . PRO A 1 172 ? 13.619 1.286 -32.589 1.00 44.44 172 PRO A C 1
ATOM 1346 O O . PRO A 1 172 ? 13.159 1.653 -33.664 1.00 44.44 172 PRO A O 1
ATOM 1349 N N . TRP A 1 173 ? 14.284 2.139 -31.818 1.00 52.75 173 TRP A N 1
ATOM 1350 C CA . TRP A 1 173 ? 14.885 3.338 -32.388 1.00 52.75 173 TRP A CA 1
ATOM 1351 C C . TRP A 1 173 ? 16.182 2.920 -33.093 1.00 52.75 173 TRP A C 1
ATOM 1353 O O . TRP A 1 173 ? 17.265 3.406 -32.774 1.00 52.75 173 TRP A O 1
ATOM 1363 N N . ASN A 1 174 ? 16.060 1.981 -34.042 1.00 57.34 174 ASN A N 1
ATOM 1364 C CA . ASN A 1 174 ? 17.114 1.544 -34.953 1.00 57.34 174 ASN A CA 1
ATOM 1365 C C . ASN A 1 174 ? 17.334 2.647 -35.987 1.00 57.34 174 ASN A C 1
ATOM 1367 O O . ASN A 1 174 ? 17.121 2.453 -37.184 1.00 57.34 174 ASN A O 1
ATOM 1371 N N . CYS A 1 175 ? 17.734 3.830 -35.521 1.00 67.31 175 CYS A N 1
ATOM 1372 C CA . CYS A 1 175 ? 18.266 4.821 -36.426 1.00 67.31 175 CYS A CA 1
ATOM 1373 C C . CYS A 1 175 ? 19.478 4.187 -37.123 1.00 67.31 175 CYS A C 1
ATOM 1375 O O . CYS A 1 175 ? 20.358 3.647 -36.442 1.00 67.31 175 CYS A O 1
ATOM 1377 N N . PRO A 1 176 ? 19.514 4.193 -38.465 1.00 71.19 176 PRO A N 1
ATOM 1378 C CA . PRO A 1 176 ? 20.578 3.538 -39.205 1.00 71.19 176 PRO A CA 1
ATOM 1379 C C . PRO A 1 176 ? 21.927 4.133 -38.805 1.00 71.19 176 PRO A C 1
ATOM 1381 O O . PRO A 1 176 ? 22.021 5.322 -38.474 1.00 71.19 176 PRO A O 1
ATOM 1384 N N . TYR A 1 177 ? 22.974 3.306 -38.841 1.00 74.00 177 TYR A N 1
ATOM 1385 C CA . TYR A 1 177 ? 24.333 3.791 -38.639 1.00 74.00 177 TYR A CA 1
ATOM 1386 C C . TYR A 1 177 ? 24.634 4.891 -39.664 1.00 74.00 177 TYR A C 1
ATOM 1388 O O . TYR A 1 177 ? 24.361 4.728 -40.855 1.00 74.00 177 TYR A O 1
ATOM 1396 N N . LEU A 1 178 ? 25.157 6.023 -39.192 1.00 77.31 178 LEU A N 1
ATOM 1397 C CA . LEU A 1 178 ? 25.554 7.120 -40.065 1.00 77.31 178 LEU A CA 1
ATOM 1398 C C . LEU A 1 178 ? 26.876 6.751 -40.732 1.00 77.31 178 LEU A C 1
ATOM 1400 O O . LEU A 1 178 ? 27.929 6.776 -40.096 1.00 77.31 178 LEU A O 1
ATOM 1404 N N . ASP A 1 179 ? 26.806 6.399 -42.012 1.00 79.69 179 ASP A N 1
ATOM 1405 C CA . ASP A 1 179 ? 27.990 6.144 -42.820 1.00 79.69 179 ASP A CA 1
ATOM 1406 C C . ASP A 1 179 ? 28.686 7.466 -43.175 1.00 79.69 179 ASP A C 1
ATOM 1408 O O . ASP A 1 179 ? 28.170 8.277 -43.946 1.00 79.69 179 ASP A O 1
ATOM 1412 N N . ILE A 1 180 ? 29.860 7.681 -42.583 1.00 80.75 180 ILE A N 1
ATOM 1413 C CA . ILE A 1 180 ? 30.732 8.832 -42.840 1.00 80.75 180 ILE A CA 1
ATOM 1414 C C . ILE A 1 180 ? 31.935 8.466 -43.720 1.00 80.75 180 ILE A C 1
ATOM 1416 O O . ILE A 1 180 ? 32.831 9.289 -43.884 1.00 80.75 180 ILE A O 1
ATOM 1420 N N . SER A 1 181 ? 31.988 7.262 -44.307 1.00 79.12 181 SER A N 1
ATOM 1421 C CA . SER A 1 181 ? 33.125 6.816 -45.128 1.00 79.12 181 SER A CA 1
ATOM 1422 C C . SER A 1 181 ? 33.388 7.714 -46.340 1.00 79.12 181 SER A C 1
ATOM 1424 O O . SER A 1 181 ? 34.523 7.805 -46.800 1.00 79.12 181 SER A O 1
ATOM 1426 N N . SER A 1 182 ? 32.368 8.422 -46.832 1.00 81.88 182 SER A N 1
ATOM 1427 C CA . SER A 1 182 ? 32.491 9.414 -47.907 1.00 81.88 182 SER A CA 1
ATOM 1428 C C . SER A 1 182 ? 32.950 10.804 -47.438 1.00 81.88 182 SER A C 1
ATOM 1430 O O . SER A 1 182 ? 33.225 11.661 -48.277 1.00 81.88 182 SER A O 1
ATOM 1432 N N . LYS A 1 183 ? 33.053 11.049 -46.121 1.00 83.50 183 LYS A N 1
ATOM 1433 C CA . LYS A 1 183 ? 33.389 12.351 -45.518 1.00 83.50 183 LYS A CA 1
ATOM 1434 C C . LYS A 1 183 ? 34.569 12.231 -44.535 1.00 83.50 183 LYS A C 1
ATOM 1436 O O . LYS A 1 183 ? 34.355 12.188 -43.325 1.00 83.50 183 LYS A O 1
ATOM 1441 N N . PRO A 1 184 ? 35.826 12.238 -45.018 1.00 80.69 184 PRO A N 1
ATOM 1442 C CA . PRO A 1 184 ? 37.008 11.926 -44.202 1.00 80.69 184 PRO A CA 1
ATOM 1443 C C . PRO A 1 184 ? 37.294 12.932 -43.075 1.00 80.69 184 PRO A C 1
ATOM 1445 O O . PRO A 1 184 ? 37.927 12.580 -42.085 1.00 80.69 184 PRO A O 1
ATOM 1448 N N . ASN A 1 185 ? 36.813 14.170 -43.206 1.00 84.94 185 ASN A N 1
ATOM 1449 C CA . ASN A 1 185 ? 37.043 15.241 -42.232 1.00 84.94 185 ASN A CA 1
ATOM 1450 C C . ASN A 1 185 ? 35.924 15.352 -41.181 1.00 84.94 185 ASN A C 1
ATOM 1452 O O . ASN A 1 185 ? 35.997 16.219 -40.312 1.00 84.94 185 ASN A O 1
ATOM 1456 N N . LEU A 1 186 ? 34.885 14.511 -41.262 1.00 86.38 186 LEU A N 1
ATOM 1457 C CA . LEU A 1 186 ? 33.726 14.539 -40.375 1.00 86.38 186 LEU A CA 1
ATOM 1458 C C . LEU A 1 186 ? 33.893 13.536 -39.223 1.00 86.38 186 LEU A C 1
ATOM 1460 O O . LEU A 1 186 ? 34.156 12.358 -39.433 1.00 86.38 186 LEU A O 1
ATOM 1464 N N . ILE A 1 187 ? 33.683 13.997 -37.995 1.00 85.62 187 ILE A N 1
ATOM 1465 C CA . ILE A 1 187 ? 33.808 13.231 -36.753 1.00 85.62 187 ILE A CA 1
ATOM 1466 C C . ILE A 1 187 ? 32.447 13.198 -36.052 1.00 85.62 187 ILE A C 1
ATOM 1468 O O . ILE A 1 187 ? 31.815 14.237 -35.854 1.00 85.62 187 ILE A O 1
ATOM 1472 N N . LEU A 1 188 ? 32.009 12.009 -35.634 1.00 83.31 188 LEU A N 1
ATOM 1473 C CA . LEU A 1 188 ? 30.793 11.818 -34.838 1.00 83.31 188 LEU A CA 1
ATOM 1474 C C . LEU A 1 188 ? 31.129 11.831 -33.346 1.00 83.31 188 LEU A C 1
ATOM 1476 O O . LEU A 1 188 ? 32.020 11.104 -32.904 1.00 83.31 188 LEU A O 1
ATOM 1480 N N . HIS A 1 189 ? 30.401 12.621 -32.559 1.00 79.44 189 HIS A N 1
ATOM 1481 C CA . HIS A 1 189 ? 30.587 12.675 -31.114 1.00 79.44 189 HIS A CA 1
ATOM 1482 C C . HIS A 1 189 ? 29.240 12.669 -30.371 1.00 79.44 189 HIS A C 1
ATOM 1484 O O . HIS A 1 189 ? 28.452 13.601 -30.540 1.00 79.44 189 HIS A O 1
ATOM 1490 N N . PRO A 1 190 ? 28.956 11.671 -29.517 1.00 64.75 190 PRO A N 1
ATOM 1491 C CA . PRO A 1 190 ? 29.685 10.408 -29.350 1.00 64.75 190 PRO A CA 1
ATOM 1492 C C . PRO A 1 190 ? 29.553 9.482 -30.582 1.00 64.75 190 PRO A C 1
ATOM 1494 O O . PRO A 1 190 ? 28.581 9.568 -31.327 1.00 64.75 190 PRO A O 1
ATOM 1497 N N . VAL A 1 191 ? 30.509 8.560 -30.777 1.00 62.38 191 VAL A N 1
ATOM 1498 C CA . VAL A 1 191 ? 30.515 7.569 -31.887 1.00 62.38 191 VAL A CA 1
ATOM 1499 C C . VAL A 1 191 ? 29.288 6.645 -31.848 1.00 62.38 191 VAL A C 1
ATOM 1501 O O . VAL A 1 191 ? 28.839 6.137 -32.872 1.00 62.38 191 VAL A O 1
ATOM 1504 N N . LYS A 1 192 ? 28.720 6.444 -30.654 1.00 60.81 192 LYS A N 1
ATOM 1505 C CA . LYS A 1 192 ? 27.428 5.790 -30.434 1.00 60.81 192 LYS A CA 1
ATOM 1506 C C . LYS A 1 192 ? 26.535 6.730 -29.628 1.00 60.81 192 LYS A C 1
ATOM 1508 O O . LYS A 1 192 ? 27.027 7.276 -28.640 1.00 60.81 192 LYS A O 1
ATOM 1513 N N . PRO A 1 193 ? 25.255 6.909 -29.996 1.00 60.84 193 PRO A N 1
ATOM 1514 C CA . PRO A 1 193 ? 24.361 7.802 -29.271 1.00 60.84 193 PRO A CA 1
ATOM 1515 C C . PRO A 1 193 ? 24.223 7.340 -27.813 1.00 60.84 193 PRO A C 1
ATOM 1517 O O . PRO A 1 193 ? 23.829 6.208 -27.548 1.00 60.84 193 PRO A O 1
ATOM 1520 N N . TYR A 1 194 ? 24.557 8.220 -26.868 1.00 54.34 194 TYR A N 1
ATOM 1521 C CA . TYR A 1 194 ? 24.300 8.025 -25.437 1.00 54.34 194 TYR A CA 1
ATOM 1522 C C . TYR A 1 194 ? 23.007 8.749 -25.046 1.00 54.34 194 TYR A C 1
ATOM 1524 O O . TYR A 1 194 ? 22.623 9.672 -25.761 1.00 54.34 194 TYR A O 1
ATOM 1532 N N . LYS A 1 195 ? 22.367 8.310 -23.948 1.00 50.72 195 LYS A N 1
ATOM 1533 C CA . LYS A 1 195 ? 21.157 8.794 -23.224 1.00 50.72 195 LYS A CA 1
ATOM 1534 C C . LYS A 1 195 ? 20.225 9.838 -23.881 1.00 50.72 195 LYS A C 1
ATOM 1536 O O . LYS A 1 195 ? 19.018 9.619 -23.894 1.00 50.72 195 LYS A O 1
ATOM 1541 N N . ASP A 1 196 ? 20.742 10.914 -24.465 1.00 59.06 196 ASP A N 1
ATOM 1542 C CA . ASP A 1 196 ? 19.990 11.986 -25.132 1.00 59.06 196 ASP A CA 1
ATOM 1543 C C . ASP A 1 196 ? 19.670 11.729 -26.617 1.00 59.06 196 ASP A C 1
ATOM 1545 O O . ASP A 1 196 ? 18.940 12.511 -27.232 1.00 59.06 196 ASP A O 1
ATOM 1549 N N . LYS A 1 197 ? 20.173 10.628 -27.201 1.00 72.81 197 LYS A N 1
ATOM 1550 C CA . LYS A 1 197 ? 19.896 10.207 -28.594 1.00 72.81 197 LYS A CA 1
ATOM 1551 C C . LYS A 1 197 ? 20.298 11.259 -29.641 1.00 72.81 197 LYS A C 1
ATOM 1553 O O . LYS A 1 197 ? 19.668 11.370 -30.696 1.00 72.81 197 LYS A O 1
ATOM 1558 N N . ILE A 1 198 ? 21.338 12.034 -29.333 1.00 77.88 198 ILE A N 1
ATOM 1559 C CA . ILE A 1 198 ? 21.905 13.083 -30.185 1.00 77.88 198 ILE A CA 1
ATOM 1560 C C . ILE A 1 198 ? 23.316 12.673 -30.600 1.00 77.88 198 ILE A C 1
ATOM 1562 O O . ILE A 1 198 ? 24.116 12.252 -29.765 1.00 77.88 198 ILE A O 1
ATOM 1566 N N . ILE A 1 199 ? 23.621 12.833 -31.884 1.00 82.38 199 ILE A N 1
ATOM 1567 C CA . ILE A 1 199 ? 24.982 12.777 -32.414 1.00 82.38 199 ILE A CA 1
ATOM 1568 C C . ILE A 1 199 ? 25.366 14.194 -32.817 1.00 82.38 199 ILE A C 1
ATOM 1570 O O . ILE A 1 199 ? 24.659 14.835 -33.596 1.00 82.38 199 ILE A O 1
ATOM 1574 N N . MET A 1 200 ? 26.476 14.687 -32.276 1.00 84.75 200 MET A N 1
ATOM 1575 C CA . MET A 1 200 ? 27.076 15.943 -32.703 1.00 84.75 200 MET A CA 1
ATOM 1576 C C . MET A 1 200 ? 28.070 15.670 -33.821 1.00 84.75 200 MET A C 1
ATOM 1578 O O . MET A 1 200 ? 28.880 14.744 -33.748 1.00 84.75 200 MET A O 1
ATOM 1582 N N . PHE A 1 201 ? 28.021 16.509 -34.844 1.00 88.19 201 PHE A N 1
ATOM 1583 C CA . PHE A 1 201 ? 28.977 16.485 -35.935 1.00 88.19 201 PHE A CA 1
ATOM 1584 C C . PHE A 1 201 ? 30.114 17.443 -35.613 1.00 88.19 201 PHE A C 1
ATOM 1586 O O . PHE A 1 201 ? 29.866 18.594 -35.260 1.00 88.19 201 PHE A O 1
ATOM 1593 N N . ASN A 1 202 ? 31.357 17.001 -35.757 1.00 86.88 202 ASN A N 1
ATOM 1594 C CA . ASN A 1 202 ? 32.567 17.805 -35.611 1.00 86.88 202 ASN A CA 1
ATOM 1595 C C . ASN A 1 202 ? 33.434 17.677 -36.860 1.00 86.88 202 ASN A C 1
ATOM 1597 O O . ASN A 1 202 ? 33.349 16.675 -37.554 1.00 86.88 202 ASN A O 1
ATOM 1601 N N . CYS A 1 203 ? 34.247 18.690 -37.149 1.00 86.88 203 CYS A N 1
ATOM 1602 C CA . CYS A 1 203 ? 35.227 18.607 -38.225 1.00 86.88 203 CYS A CA 1
ATOM 1603 C C . CYS A 1 203 ? 36.641 18.522 -37.656 1.00 86.88 203 CYS A C 1
ATOM 1605 O O . CYS A 1 203 ? 36.890 18.974 -36.536 1.00 86.88 203 CYS A O 1
ATOM 1607 N N . THR A 1 204 ? 37.556 17.955 -38.435 1.00 82.94 204 THR A N 1
ATOM 1608 C CA . THR A 1 204 ? 38.999 18.008 -38.177 1.00 82.94 204 THR A CA 1
ATOM 1609 C C . THR A 1 204 ? 39.515 19.453 -38.194 1.00 82.94 204 THR A C 1
ATOM 1611 O O . THR A 1 204 ? 38.876 20.346 -38.761 1.00 82.94 204 THR A O 1
ATOM 1614 N N . HIS A 1 205 ? 40.676 19.691 -37.570 1.00 73.62 205 HIS A N 1
ATOM 1615 C CA . HIS A 1 205 ? 41.313 21.013 -37.515 1.00 73.62 205 HIS A CA 1
ATOM 1616 C C . HIS A 1 205 ? 41.418 21.661 -38.914 1.00 73.62 205 HIS A C 1
ATOM 1618 O O . HIS A 1 205 ? 41.558 20.963 -39.916 1.00 73.62 205 HIS A O 1
ATOM 1624 N N . ASP A 1 206 ? 41.292 22.992 -38.963 1.00 73.50 206 ASP A N 1
ATOM 1625 C CA . ASP A 1 206 ? 41.384 23.843 -40.168 1.00 73.50 206 ASP A CA 1
ATOM 1626 C C . ASP A 1 206 ? 40.213 23.779 -41.168 1.00 73.50 206 ASP A C 1
ATOM 1628 O O . ASP A 1 206 ? 40.263 24.377 -42.248 1.00 73.50 206 ASP A O 1
ATOM 1632 N N . THR A 1 207 ? 39.110 23.131 -40.784 1.00 78.50 207 THR A N 1
ATOM 1633 C CA . THR A 1 207 ? 37.866 23.104 -41.567 1.00 78.50 207 THR A CA 1
ATOM 1634 C C . THR A 1 207 ? 36.668 23.576 -40.742 1.00 78.50 207 THR A C 1
ATOM 1636 O O . THR A 1 207 ? 36.622 23.395 -39.523 1.00 78.50 207 THR A O 1
ATOM 1639 N N . HIS A 1 208 ? 35.683 24.192 -41.395 1.00 79.88 208 HIS A N 1
ATOM 1640 C CA . HIS A 1 208 ? 34.425 24.593 -40.766 1.00 79.88 208 HIS A CA 1
ATOM 1641 C C . HIS A 1 208 ? 33.261 23.732 -41.264 1.00 79.88 208 HIS A C 1
ATOM 1643 O O . HIS A 1 208 ? 33.248 23.241 -42.394 1.00 79.88 208 HIS A O 1
ATOM 1649 N N . LYS A 1 209 ? 32.270 23.555 -40.386 1.00 84.38 209 LYS A N 1
ATOM 1650 C CA . LYS A 1 209 ? 31.049 22.787 -40.654 1.00 84.38 209 LYS A CA 1
ATOM 1651 C C . LYS A 1 209 ? 30.065 23.617 -41.469 1.00 84.38 209 LYS A C 1
ATOM 1653 O O . LYS A 1 209 ? 29.702 24.710 -41.043 1.00 84.38 209 LYS A O 1
ATOM 1658 N N . THR A 1 210 ? 29.564 23.053 -42.561 1.00 83.06 210 THR A N 1
ATOM 1659 C CA . THR A 1 210 ? 28.418 23.574 -43.314 1.00 83.06 210 THR A CA 1
ATOM 1660 C C . THR A 1 210 ? 27.295 22.542 -43.288 1.00 83.06 210 THR A C 1
ATOM 1662 O O . THR A 1 210 ? 27.479 21.411 -43.730 1.00 83.06 210 THR A O 1
ATOM 1665 N N . GLY A 1 211 ? 26.138 22.913 -42.737 1.00 85.38 211 GLY A N 1
ATOM 1666 C CA . GLY A 1 211 ? 24.994 22.019 -42.524 1.00 85.38 211 GLY A CA 1
ATOM 1667 C C . GLY A 1 211 ? 24.609 21.891 -41.049 1.00 85.38 211 GLY A C 1
ATOM 1668 O O . GLY A 1 211 ? 25.078 22.649 -40.198 1.00 85.38 211 GLY A O 1
ATOM 1669 N N . SER A 1 212 ? 23.730 20.937 -40.737 1.00 86.56 212 SER A N 1
ATOM 1670 C CA . SER A 1 212 ? 23.225 20.743 -39.375 1.00 86.56 212 SER A CA 1
ATOM 1671 C C . SER A 1 212 ? 24.348 20.343 -38.402 1.00 86.56 212 SER A C 1
ATOM 1673 O O . SER A 1 212 ? 25.088 19.403 -38.687 1.00 86.56 212 SER A O 1
ATOM 1675 N N . PRO A 1 213 ? 24.481 20.997 -37.231 1.00 85.06 213 PRO A N 1
ATOM 1676 C CA . PRO A 1 213 ? 25.567 20.718 -36.283 1.00 85.06 213 PRO A CA 1
ATOM 1677 C C . PRO A 1 213 ? 25.351 19.448 -35.446 1.00 85.06 213 PRO A C 1
ATOM 1679 O O . PRO A 1 213 ? 26.288 18.940 -34.828 1.00 85.06 213 PRO A O 1
ATOM 1682 N N . PHE A 1 214 ? 24.125 18.930 -35.409 1.00 87.88 214 PHE A N 1
ATOM 1683 C CA . PHE A 1 214 ? 23.766 17.700 -34.715 1.00 87.88 214 PHE A CA 1
ATOM 1684 C C . PHE A 1 214 ? 22.586 17.022 -35.410 1.00 87.88 214 PHE A C 1
ATOM 1686 O O . PHE A 1 214 ? 21.886 17.636 -36.215 1.00 87.88 214 PHE A O 1
ATOM 1693 N N . THR A 1 215 ? 22.330 15.768 -35.055 1.00 84.69 215 THR A N 1
ATOM 1694 C CA . THR A 1 215 ? 21.110 15.054 -35.431 1.00 84.69 215 THR A CA 1
ATOM 1695 C C . THR A 1 215 ? 20.561 14.277 -34.240 1.00 84.69 215 THR A C 1
ATOM 1697 O O . THR A 1 215 ? 21.320 13.811 -33.388 1.00 84.69 215 THR A O 1
ATOM 1700 N N . ARG A 1 216 ? 19.233 14.180 -34.143 1.00 84.88 216 ARG A N 1
ATOM 1701 C CA . ARG A 1 216 ? 18.520 13.475 -33.071 1.00 84.88 216 ARG A CA 1
ATOM 1702 C C . ARG A 1 216 ? 17.758 12.296 -33.658 1.00 84.88 216 ARG A C 1
ATOM 1704 O O . ARG A 1 216 ? 17.074 12.462 -34.666 1.00 84.88 216 ARG A O 1
ATOM 1711 N N . CYS A 1 217 ? 17.837 11.133 -33.017 1.00 78.88 217 CYS A N 1
ATOM 1712 C CA . CYS A 1 217 ? 17.012 9.992 -33.404 1.00 78.88 217 CYS A CA 1
ATOM 1713 C C . CYS A 1 217 ? 15.560 10.268 -32.990 1.00 78.88 217 CYS A C 1
ATOM 1715 O O . CYS A 1 217 ? 15.266 10.448 -31.803 1.00 78.88 217 CYS A O 1
ATOM 1717 N N . LYS A 1 218 ? 14.675 10.398 -33.980 1.00 75.31 218 LYS A N 1
ATOM 1718 C CA . LYS A 1 218 ? 13.261 10.717 -33.779 1.00 75.31 218 LYS A CA 1
ATOM 1719 C C . LYS A 1 218 ? 12.466 9.467 -33.417 1.00 75.31 218 LYS A C 1
ATOM 1721 O O . LYS A 1 218 ? 12.908 8.338 -33.619 1.00 75.31 218 LYS A O 1
ATOM 1726 N N . SER A 1 219 ? 11.239 9.705 -32.960 1.00 66.25 219 SER A N 1
ATOM 1727 C CA . SER A 1 219 ? 10.263 8.667 -32.653 1.00 66.25 219 SER A CA 1
ATOM 1728 C C . SER A 1 219 ? 9.659 7.967 -33.891 1.00 66.25 219 SER A C 1
ATOM 1730 O O . SER A 1 219 ? 8.615 7.334 -33.795 1.00 66.25 219 SER A O 1
ATOM 1732 N N . ASP A 1 220 ? 10.274 8.075 -35.064 1.00 66.25 220 ASP A N 1
ATOM 1733 C CA . ASP A 1 220 ? 9.915 7.336 -36.281 1.00 66.25 220 ASP A CA 1
ATOM 1734 C C . ASP A 1 220 ? 11.057 6.410 -36.748 1.00 66.25 220 ASP A C 1
ATOM 1736 O O . ASP A 1 220 ? 10.987 5.841 -37.834 1.00 66.25 220 ASP A O 1
ATOM 1740 N N . GLY A 1 221 ? 12.126 6.284 -35.950 1.00 70.19 221 GLY A N 1
ATOM 1741 C CA . GLY A 1 221 ? 13.320 5.514 -36.308 1.00 70.19 221 GLY A CA 1
ATOM 1742 C C . GLY A 1 221 ? 14.239 6.215 -37.314 1.00 70.19 221 GLY A C 1
ATOM 1743 O O . GLY A 1 221 ? 15.213 5.615 -37.759 1.00 70.19 221 GLY A O 1
ATOM 1744 N N . ASN A 1 222 ? 13.975 7.480 -37.664 1.00 79.88 222 ASN A N 1
ATOM 1745 C CA . ASN A 1 222 ? 14.819 8.266 -38.558 1.00 79.88 222 ASN A CA 1
ATOM 1746 C C . ASN A 1 222 ? 15.578 9.375 -37.822 1.00 79.88 222 ASN A C 1
ATOM 1748 O O . ASN A 1 222 ? 15.130 9.951 -36.829 1.00 79.88 222 ASN A O 1
ATOM 1752 N N . TRP A 1 223 ? 16.730 9.743 -38.375 1.00 83.25 223 TRP A N 1
ATOM 1753 C CA . TRP A 1 223 ? 17.480 10.919 -37.949 1.00 83.25 223 TRP A CA 1
ATOM 1754 C C . TRP A 1 223 ? 16.726 12.211 -38.300 1.00 83.25 223 TRP A C 1
ATOM 1756 O O . TRP A 1 223 ? 16.137 12.324 -39.376 1.00 83.25 223 TRP A O 1
ATOM 1766 N N . SER A 1 224 ? 16.735 13.201 -37.400 1.00 83.50 224 SER A N 1
ATOM 1767 C CA . SER A 1 224 ? 16.125 14.521 -37.634 1.00 83.50 224 SER A CA 1
ATOM 1768 C C . SER A 1 224 ? 16.736 15.234 -38.841 1.00 83.50 224 SER A C 1
ATOM 1770 O O . SER A 1 224 ? 16.029 15.925 -39.570 1.00 83.50 224 SER A O 1
ATOM 1772 N N . HIS A 1 225 ? 18.031 15.014 -39.069 1.00 82.06 225 HIS A N 1
ATOM 1773 C CA . HIS A 1 225 ? 18.757 15.421 -40.265 1.00 82.06 225 HIS A CA 1
ATOM 1774 C C . HIS A 1 225 ? 19.465 14.202 -40.854 1.00 82.06 225 HIS A C 1
ATOM 1776 O O . HIS A 1 225 ? 20.280 13.575 -40.172 1.00 82.06 225 HIS A O 1
ATOM 1782 N N . LYS A 1 226 ? 19.108 13.857 -42.096 1.00 69.12 226 LYS A N 1
ATOM 1783 C CA . LYS A 1 226 ? 19.692 12.742 -42.855 1.00 69.12 226 LYS A CA 1
ATOM 1784 C C . LYS A 1 226 ? 20.901 13.187 -43.680 1.00 69.12 226 LYS A C 1
ATOM 1786 O O . LYS A 1 226 ? 21.818 12.398 -43.886 1.00 69.12 226 LYS A O 1
ATOM 1791 N N . ASP A 1 227 ? 20.907 14.448 -44.102 1.00 81.88 227 ASP A N 1
ATOM 1792 C CA . ASP A 1 227 ? 22.023 15.044 -44.825 1.00 81.88 227 ASP A CA 1
ATOM 1793 C C . ASP A 1 227 ? 23.156 15.350 -43.844 1.00 81.88 227 ASP A C 1
ATOM 1795 O O . ASP A 1 227 ? 23.013 16.160 -42.923 1.00 81.88 227 ASP A O 1
ATOM 1799 N N . LEU A 1 228 ? 24.277 14.651 -44.018 1.00 84.44 228 LEU A N 1
ATOM 1800 C CA . LEU A 1 228 ? 25.480 14.870 -43.223 1.00 84.44 228 LEU A CA 1
ATOM 1801 C C . LEU A 1 228 ? 26.085 16.237 -43.573 1.00 84.44 228 LEU A C 1
ATOM 1803 O O . LEU A 1 228 ? 26.152 16.566 -44.760 1.00 84.44 228 LEU A O 1
ATOM 1807 N N . PRO A 1 229 ? 26.587 17.013 -42.597 1.00 87.75 229 PRO A N 1
ATOM 1808 C CA . PRO A 1 229 ? 27.265 18.273 -42.884 1.00 87.75 229 PRO A CA 1
ATOM 1809 C C . PRO A 1 229 ? 28.582 18.044 -43.635 1.00 87.75 229 PRO A C 1
ATOM 1811 O O . PRO A 1 229 ? 29.157 16.952 -43.599 1.00 87.75 229 PRO A O 1
ATOM 1814 N N . ASP A 1 230 ? 29.046 19.070 -44.339 1.00 87.44 230 ASP A N 1
ATOM 1815 C CA . ASP A 1 230 ? 30.346 19.099 -45.009 1.00 87.44 230 ASP A CA 1
ATOM 1816 C C . ASP A 1 230 ? 31.375 19.853 -44.171 1.00 87.44 230 ASP A C 1
ATOM 1818 O O . ASP A 1 230 ? 31.057 20.830 -43.491 1.00 87.44 230 ASP A O 1
ATOM 1822 N N . CYS A 1 231 ? 32.623 19.396 -44.242 1.00 86.31 231 CYS A N 1
ATOM 1823 C CA . CYS A 1 231 ? 33.771 20.054 -43.632 1.00 86.31 231 CYS A CA 1
ATOM 1824 C C . CYS A 1 231 ? 34.579 20.723 -44.740 1.00 86.31 231 CYS A C 1
ATOM 1826 O O . CYS A 1 231 ? 35.311 20.048 -45.468 1.00 86.31 231 CYS A O 1
ATOM 1828 N N . LEU A 1 232 ? 34.415 22.036 -44.888 1.00 83.19 232 LEU A N 1
ATOM 1829 C CA . LEU A 1 232 ? 35.096 22.817 -45.917 1.00 83.19 232 LEU A CA 1
ATOM 1830 C C . LEU A 1 232 ? 36.347 23.478 -45.330 1.00 83.19 232 LEU A C 1
ATOM 1832 O O . LEU A 1 232 ? 36.309 23.925 -44.180 1.00 83.19 232 LEU A O 1
ATOM 1836 N N . PRO A 1 233 ? 37.454 23.563 -46.088 1.00 79.69 233 PRO A N 1
ATOM 1837 C CA . PRO A 1 233 ? 38.618 24.321 -45.657 1.00 79.69 233 PRO A CA 1
ATOM 1838 C C . PRO A 1 233 ? 38.221 25.770 -45.392 1.00 79.69 233 PRO A C 1
ATOM 1840 O O . PRO A 1 233 ? 37.384 26.346 -46.092 1.00 79.69 233 PRO A O 1
ATOM 1843 N N . ASN A 1 234 ? 38.824 26.364 -44.368 1.00 71.06 234 ASN A N 1
ATOM 1844 C CA . ASN A 1 234 ? 38.701 27.799 -44.172 1.00 71.06 234 ASN A CA 1
ATOM 1845 C C . ASN A 1 234 ? 39.304 28.488 -45.396 1.00 71.06 234 ASN A C 1
ATOM 1847 O O . ASN A 1 234 ? 40.493 28.326 -45.674 1.00 71.06 234 ASN A O 1
ATOM 1851 N N . SER A 1 235 ? 38.478 29.213 -46.155 1.00 63.22 235 SER A N 1
ATOM 1852 C CA . SER A 1 235 ? 38.969 30.022 -47.266 1.00 63.22 235 SER A CA 1
ATOM 1853 C C . SER A 1 235 ? 40.101 30.906 -46.742 1.00 63.22 235 SER A C 1
ATOM 1855 O O . SER A 1 235 ? 39.893 31.577 -45.724 1.00 63.22 235 SER A O 1
ATOM 1857 N N . PRO A 1 236 ? 41.285 30.925 -47.381 1.00 57.59 236 PRO A N 1
ATOM 1858 C CA . PRO A 1 236 ? 42.306 31.887 -47.017 1.00 57.59 236 PRO A CA 1
ATOM 1859 C C . PRO A 1 236 ? 41.685 33.269 -47.198 1.00 57.59 236 PRO A C 1
ATOM 1861 O O . PRO A 1 236 ? 41.284 33.644 -48.301 1.00 57.59 236 PRO A O 1
ATOM 1864 N N . GLY A 1 237 ? 41.519 33.984 -46.085 1.00 49.19 237 GLY A N 1
ATOM 1865 C CA . GLY A 1 237 ? 41.079 35.365 -46.114 1.00 49.19 237 GLY A CA 1
ATOM 1866 C C . GLY A 1 237 ? 42.021 36.125 -47.032 1.00 49.19 237 GLY A C 1
ATOM 1867 O O . GLY A 1 237 ? 43.231 36.134 -46.812 1.00 49.19 237 GLY A O 1
ATOM 1868 N N . ILE A 1 238 ? 41.464 36.722 -48.083 1.00 48.06 238 ILE A N 1
ATOM 1869 C CA . ILE A 1 238 ? 42.155 37.746 -48.853 1.00 48.06 238 ILE A CA 1
ATOM 1870 C C . ILE A 1 238 ? 42.414 38.874 -47.856 1.00 48.06 238 ILE A C 1
ATOM 1872 O O . ILE A 1 238 ? 41.492 39.578 -47.447 1.00 48.06 238 ILE A O 1
ATOM 1876 N N . SER A 1 239 ? 43.658 38.974 -47.401 1.00 43.47 239 SER A N 1
ATOM 1877 C CA . SER A 1 239 ? 44.170 40.137 -46.692 1.00 43.47 239 SER A CA 1
ATOM 1878 C C . SER A 1 239 ? 44.103 41.325 -47.651 1.00 43.47 239 SER A C 1
ATOM 1880 O O . SER A 1 239 ? 44.853 41.353 -48.629 1.00 43.47 239 SER A O 1
ATOM 1882 N N . PHE A 1 240 ? 43.174 42.246 -47.396 1.00 42.44 240 PHE A N 1
ATOM 1883 C CA . PHE A 1 240 ? 43.220 43.610 -47.923 1.00 42.44 240 PHE A CA 1
ATOM 1884 C C . PHE A 1 240 ? 44.060 44.483 -46.993 1.00 42.44 240 PHE A C 1
ATOM 1886 O O . PHE A 1 240 ? 43.948 44.290 -45.760 1.00 42.44 240 PHE A O 1
#

Organism: Parasteatoda tepidariorum (NCBI:txid114398)

Foldseek 3Di:
DVQLPDAKDKDKAFPCPPQVDQLWDADPVRAIEHEFQGKIKIAIDGDDDPLAAWFKDWQNHGDPDPDRMDIDGRDDQVPFGKIWTAGSSGHIDIHTYGHDFAAADDADPVQQLPWDKDWDARPVRHTRTAQIKIWTQAPVRDIDIWGQHSVNYTPDHHDDCVRGPHPPNPPPLPADQQDCVVAPQWDWVPSDDPDQQKIAIDGDPQWDWDDDRMWHSDPVSYIPDNDDIHTHGDDPPPDD

InterPro domains:
  IPR000436 Sushi/SCR/CCP domain [PS50923] (173-233)
  IPR013783 Immunoglobulin-like fold [G3DSA:2.60.40.10] (15-101)
  IPR035976 Sushi/SCR/CCP superfamily [SSF57535] (173-233)
  IPR036179 Immunoglobulin-like domain superfamily [SSF48726] (30-98)

Secondary structure (DSSP, 8-state):
-GGGSPPPEEEEEES-TTSSS-SEEE-TT--EEE-TT--EEEEEE----TT---EEEETTEEPS---SEEEE-S--GGG-EEEEEE-TTS-EEEEEEEE---BPPPPPHHHHTTPPEEEE--TTS--SBTTPEEEEEPTTS-EEEEEB-TTSSBSSPPPPTTTS--TTS-----PPP---TT-TTEEEESSS--TTTEEEEEE-TTEEEES-SEEEB-TTSSBS--SPPEEEEPP-----

pLDDT: mean 82.22, std 13.18, range [42.44, 97.06]